Protein AF-A0A3C0G8A4-F1 (afdb_monomer_lite)

pLDDT: mean 88.43, std 13.78, range [42.91, 98.38]

Radius of gyration: 26.41 Å; chains: 1; bounding box: 57×39×78 Å

Secondary structure (DSSP, 8-state):
--TT---PPPTTS---HHHHHHHHHT-SEEEE--SS-SS-HHHHHHHHTT-EEEEESSGGGGGT-SGGGTEEEE-EEEEEPTTT--EEEEE-HHHHHHHHHHHHT--HHHHHHHHHHHHHHHHHHTSHHHHHHHHHHHHHHHHSPPP------SS----HHHH--S-GGGEEEEE--S-HHHHHHHHTTHHHHHHHSTT-EEEEE--GGGHHHHTT-TTEEEEE-

Structure (mmCIF, N/CA/C/O backbone):
data_AF-A0A3C0G8A4-F1
#
_entry.id   AF-A0A3C0G8A4-F1
#
loop_
_atom_site.group_PDB
_atom_site.id
_atom_site.type_symbol
_atom_site.label_atom_id
_atom_site.label_alt_id
_atom_site.label_comp_id
_atom_site.label_asym_id
_atom_site.label_entity_id
_atom_site.label_seq_id
_atom_site.pdbx_PDB_ins_code
_atom_site.Cartn_x
_atom_site.Cartn_y
_atom_si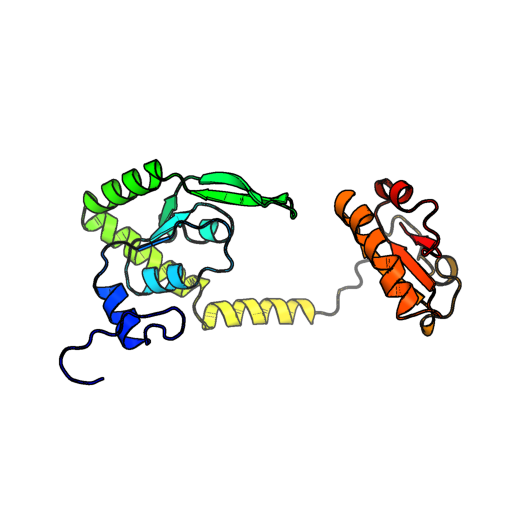te.Cartn_z
_atom_site.occupancy
_atom_site.B_iso_or_equiv
_atom_site.auth_seq_id
_atom_site.auth_comp_id
_atom_site.auth_asym_id
_atom_site.auth_atom_id
_atom_site.pdbx_PDB_model_num
ATOM 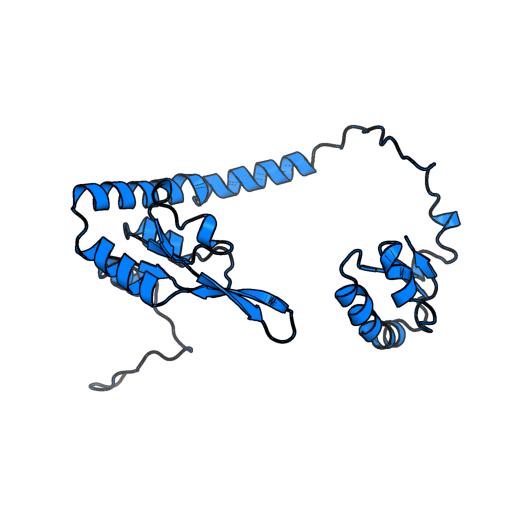1 N N . GLY A 1 1 ? -17.375 -19.932 -27.445 1.00 50.81 1 GLY A N 1
ATOM 2 C CA . GLY A 1 1 ? -17.927 -18.835 -28.270 1.00 50.81 1 GLY A CA 1
ATOM 3 C C . GLY A 1 1 ? -18.112 -19.355 -29.678 1.00 50.81 1 GLY A C 1
ATOM 4 O O . GLY A 1 1 ? -17.424 -20.308 -30.015 1.00 50.81 1 GLY A O 1
ATOM 5 N N . LYS A 1 2 ? -19.041 -18.797 -30.465 1.00 54.19 2 LYS A N 1
ATOM 6 C CA . LYS A 1 2 ? -19.160 -19.122 -31.900 1.00 54.19 2 LYS A CA 1
ATOM 7 C C . LYS A 1 2 ? -18.050 -18.415 -32.689 1.00 54.19 2 LYS A C 1
ATOM 9 O O . LYS A 1 2 ? -17.599 -17.347 -32.265 1.00 54.19 2 LYS A O 1
ATOM 14 N N . GLU A 1 3 ? -17.617 -19.018 -33.797 1.00 44.16 3 GLU A N 1
ATOM 15 C CA . GLU A 1 3 ? -16.578 -18.479 -34.684 1.00 44.16 3 GLU A CA 1
ATOM 16 C C . GLU A 1 3 ? -16.804 -16.996 -35.016 1.00 44.16 3 GLU A C 1
ATOM 18 O O . GLU A 1 3 ? -17.925 -16.572 -35.291 1.00 44.16 3 GLU A O 1
ATOM 23 N N . LYS A 1 4 ? -15.711 -16.222 -34.984 1.00 56.28 4 LYS A N 1
ATOM 24 C CA . LYS A 1 4 ? -15.648 -14.779 -35.293 1.00 56.28 4 LYS A CA 1
ATOM 25 C C . LYS A 1 4 ? -16.388 -13.842 -34.327 1.00 56.28 4 LYS A C 1
ATOM 27 O O . LYS A 1 4 ? -16.771 -12.743 -34.713 1.00 56.28 4 LYS A O 1
ATOM 32 N N . THR A 1 5 ? -16.533 -14.220 -33.055 1.00 60.34 5 THR A N 1
ATOM 33 C CA . THR A 1 5 ? -16.981 -13.293 -31.998 1.00 60.34 5 THR A CA 1
ATOM 34 C C . THR A 1 5 ? -15.881 -13.068 -30.960 1.00 60.34 5 THR A C 1
ATOM 36 O O . THR A 1 5 ? -15.392 -14.020 -30.353 1.00 60.34 5 THR A O 1
ATOM 39 N N . PHE A 1 6 ? -15.483 -11.809 -30.746 1.00 54.25 6 PHE A N 1
ATOM 40 C CA . PHE A 1 6 ? -14.557 -11.430 -29.676 1.00 54.25 6 PHE A CA 1
ATOM 41 C C . PHE A 1 6 ? -15.386 -11.033 -28.451 1.00 54.25 6 PHE A C 1
ATOM 43 O O . PHE A 1 6 ? -16.129 -10.055 -28.487 1.00 54.25 6 PHE A O 1
ATOM 50 N N . LYS A 1 7 ? -15.315 -11.813 -27.365 1.00 55.66 7 LYS A N 1
ATOM 51 C CA . LYS A 1 7 ? -15.853 -11.372 -26.072 1.00 55.66 7 LYS A CA 1
ATOM 52 C C . LYS A 1 7 ? -14.819 -10.451 -25.437 1.00 55.66 7 LYS A C 1
ATOM 54 O O . LYS A 1 7 ? -13.830 -10.935 -24.890 1.00 55.66 7 LYS A O 1
ATOM 59 N N . THR A 1 8 ? -15.051 -9.145 -25.497 1.00 53.34 8 THR A N 1
ATOM 60 C CA . THR A 1 8 ? -14.313 -8.173 -24.686 1.00 53.34 8 THR A CA 1
ATOM 61 C C . THR A 1 8 ? -14.476 -8.564 -23.218 1.00 53.34 8 THR A C 1
ATOM 63 O O . THR A 1 8 ? -15.598 -8.824 -22.771 1.00 53.34 8 THR A O 1
ATOM 66 N N . LYS A 1 9 ? -13.371 -8.680 -22.471 1.00 53.00 9 LYS A N 1
ATOM 67 C CA . LYS A 1 9 ? -13.451 -8.965 -21.036 1.00 53.00 9 LYS A CA 1
ATOM 68 C C . LYS A 1 9 ? -14.223 -7.831 -20.367 1.00 53.00 9 LYS A C 1
ATOM 70 O O . LYS A 1 9 ? -13.859 -6.670 -20.502 1.00 53.00 9 LYS A O 1
ATOM 75 N N . ASN A 1 10 ? -15.312 -8.175 -19.694 1.00 57.88 10 ASN A N 1
ATOM 76 C CA . ASN A 1 10 ? -16.017 -7.272 -18.799 1.00 57.88 10 ASN A CA 1
ATOM 77 C C . ASN A 1 10 ? -15.548 -7.540 -17.362 1.00 57.88 10 ASN A C 1
ATOM 79 O O . ASN A 1 10 ? -14.919 -8.563 -17.082 1.00 57.88 10 ASN A O 1
ATOM 83 N N . SER A 1 11 ? -15.900 -6.657 -16.433 1.00 61.47 11 SER A N 1
ATOM 84 C CA . SER A 1 11 ? -15.629 -6.813 -14.997 1.00 61.47 11 SER A CA 1
ATOM 85 C C . SER A 1 11 ? -16.210 -8.099 -14.380 1.00 61.47 11 SER A C 1
ATOM 87 O O . SER A 1 11 ? -15.873 -8.432 -13.250 1.00 61.47 11 SER A O 1
ATOM 89 N N . ALA A 1 12 ? -17.036 -8.859 -15.114 1.00 64.81 12 ALA A N 1
ATOM 90 C CA . ALA A 1 12 ? -17.609 -10.124 -14.661 1.00 64.81 12 ALA A CA 1
ATOM 91 C C . ALA A 1 12 ? -16.692 -11.347 -14.871 1.00 64.81 12 ALA A C 1
ATOM 93 O O . ALA A 1 12 ? -16.952 -12.395 -14.281 1.00 64.81 12 ALA A O 1
ATOM 94 N N . LYS A 1 13 ? -15.640 -11.267 -15.705 1.00 72.31 13 LYS A N 1
ATOM 95 C CA . LYS A 1 13 ? -14.695 -12.383 -15.888 1.00 72.31 13 LYS A CA 1
ATOM 96 C C . LYS A 1 13 ? -13.256 -11.897 -16.065 1.00 72.31 13 LYS A C 1
ATOM 98 O O . LYS A 1 13 ? -12.869 -11.444 -17.141 1.00 72.31 13 LYS A O 1
ATOM 103 N N . GLY A 1 14 ? -12.465 -12.061 -15.007 1.00 76.31 14 GLY A N 1
ATOM 104 C CA . GLY A 1 14 ? -11.041 -11.734 -14.982 1.00 76.31 14 GLY A CA 1
ATOM 105 C C . GLY A 1 14 ? -10.162 -12.600 -15.897 1.00 76.31 14 GLY A C 1
ATOM 106 O O . GLY A 1 14 ? -10.614 -13.416 -16.711 1.00 76.31 14 GLY A O 1
ATOM 107 N N . ILE A 1 15 ? -8.857 -12.381 -15.793 1.00 85.06 15 ILE A N 1
ATOM 108 C CA . ILE A 1 15 ? -7.804 -13.246 -16.342 1.00 85.06 15 ILE A CA 1
ATOM 109 C C . ILE A 1 15 ? -7.552 -14.416 -15.393 1.00 85.06 15 ILE A C 1
ATOM 111 O O . ILE A 1 15 ? -7.663 -14.268 -14.183 1.00 85.06 15 ILE A O 1
ATOM 115 N N . GLY A 1 16 ? -7.290 -15.594 -15.961 1.00 89.19 16 GLY A N 1
ATOM 116 C CA . GLY A 1 16 ? -6.777 -16.718 -15.179 1.00 89.19 16 GLY A CA 1
ATOM 117 C C . GLY A 1 16 ? -5.283 -16.543 -14.909 1.00 89.19 16 GLY A C 1
ATOM 118 O O . GLY A 1 16 ? -4.632 -15.752 -15.588 1.00 89.19 16 GLY A O 1
ATOM 119 N N . GLU A 1 17 ? -4.735 -17.325 -13.982 1.00 89.62 17 GLU A N 1
ATOM 120 C CA . GLU A 1 17 ? -3.322 -17.245 -13.578 1.00 89.62 17 GLU A CA 1
ATOM 121 C C . GLU A 1 17 ? -2.354 -17.403 -14.756 1.00 89.62 17 GLU A C 1
ATOM 123 O O . GLU A 1 17 ? -1.453 -16.591 -14.919 1.00 89.62 17 GLU A O 1
ATOM 128 N N . ASN A 1 18 ? -2.590 -18.369 -15.654 1.00 92.31 18 ASN A N 1
ATOM 129 C CA . ASN A 1 18 ? -1.744 -18.546 -16.842 1.00 92.31 18 ASN A CA 1
ATOM 130 C C . ASN A 1 18 ? -1.730 -17.300 -17.743 1.00 92.31 18 ASN A C 1
ATOM 132 O O . ASN A 1 18 ? -0.681 -16.908 -18.236 1.00 92.31 18 ASN A O 1
ATOM 136 N N . GLN A 1 19 ? -2.882 -16.644 -17.914 1.00 91.00 19 GLN A N 1
ATOM 137 C CA . GLN A 1 19 ? -2.982 -15.426 -18.727 1.00 91.00 19 GLN A CA 1
ATOM 138 C C . GLN A 1 19 ? -2.342 -14.220 -18.030 1.00 91.00 19 GLN A C 1
ATOM 140 O O . GLN A 1 19 ? -1.795 -13.346 -18.691 1.00 91.00 19 GLN A O 1
ATOM 145 N N . LEU A 1 20 ? -2.424 -14.155 -16.698 1.00 90.50 20 LEU A N 1
ATOM 146 C CA . LEU A 1 20 ? -1.743 -13.132 -15.906 1.00 90.50 20 LEU A CA 1
ATOM 147 C C . LEU A 1 20 ? -0.220 -13.312 -15.969 1.00 90.50 20 LEU A C 1
ATOM 149 O O . LEU A 1 20 ? 0.500 -12.338 -16.154 1.00 90.50 20 LEU A O 1
ATOM 153 N N . ASN A 1 21 ? 0.268 -14.551 -15.916 1.00 92.06 21 ASN A N 1
ATOM 154 C CA . ASN A 1 21 ? 1.685 -14.850 -16.108 1.00 92.06 21 ASN A CA 1
ATOM 155 C C . ASN A 1 21 ? 2.167 -14.436 -17.505 1.00 92.06 21 ASN A C 1
ATOM 157 O O . ASN A 1 21 ? 3.240 -13.853 -17.630 1.00 92.06 21 ASN A O 1
ATOM 161 N N . GLU A 1 22 ? 1.385 -14.692 -18.557 1.00 93.00 22 GLU A N 1
ATOM 162 C CA . GLU A 1 22 ? 1.696 -14.207 -19.911 1.00 93.00 22 GLU A CA 1
ATOM 163 C C . GLU A 1 22 ? 1.762 -12.675 -19.966 1.00 93.00 22 GLU A C 1
ATOM 165 O O . GLU A 1 22 ? 2.675 -12.125 -20.577 1.00 93.00 22 GLU A O 1
ATOM 170 N N . LEU A 1 23 ? 0.837 -11.991 -19.286 1.00 92.38 23 LEU A N 1
ATOM 171 C CA . LEU A 1 23 ? 0.806 -10.532 -19.219 1.00 92.38 23 LEU A CA 1
ATOM 172 C C . LEU A 1 23 ? 2.049 -9.959 -18.525 1.00 92.38 23 LEU A C 1
ATOM 174 O O . LEU A 1 23 ? 2.625 -8.994 -19.014 1.00 92.38 23 LEU A O 1
ATOM 178 N N . TYR A 1 24 ? 2.495 -10.545 -17.414 1.00 95.06 24 TYR A N 1
ATOM 179 C CA . TYR A 1 24 ? 3.724 -10.092 -16.761 1.00 95.06 24 TYR A CA 1
ATOM 180 C C . TYR A 1 24 ? 4.965 -10.328 -17.630 1.00 95.06 24 TYR A C 1
ATOM 182 O O . TYR A 1 24 ? 5.829 -9.462 -17.698 1.00 95.06 24 TYR A O 1
ATOM 190 N N . ASN A 1 25 ? 5.030 -11.452 -18.350 1.00 92.31 25 ASN A N 1
ATOM 191 C CA . ASN A 1 25 ? 6.157 -11.768 -19.234 1.00 92.31 25 ASN A CA 1
ATOM 192 C C . ASN A 1 25 ? 6.218 -10.906 -20.508 1.00 92.31 25 ASN A C 1
ATOM 194 O O . ASN A 1 25 ? 7.217 -10.961 -21.219 1.00 92.31 25 ASN A O 1
ATOM 198 N N . CYS A 1 26 ? 5.172 -10.135 -20.827 1.00 93.81 26 CYS A N 1
ATOM 199 C CA . CYS A 1 26 ? 5.179 -9.226 -21.975 1.00 93.81 26 CYS A CA 1
ATOM 200 C C . CYS A 1 26 ? 5.536 -7.776 -21.612 1.00 93.81 26 CYS A C 1
ATOM 202 O O . CYS A 1 26 ? 5.488 -6.908 -22.483 1.00 93.81 26 CYS A O 1
ATOM 204 N N . MET A 1 27 ? 5.815 -7.492 -20.339 1.00 94.56 27 MET A N 1
ATOM 205 C CA . MET A 1 27 ? 6.134 -6.154 -19.846 1.00 94.56 27 MET A CA 1
ATOM 206 C C . MET A 1 27 ? 7.631 -6.017 -19.580 1.00 94.56 27 MET A C 1
ATOM 208 O O . MET A 1 27 ? 8.261 -6.946 -19.093 1.00 94.56 27 MET A O 1
ATOM 212 N N . ASP A 1 28 ? 8.169 -4.818 -19.800 1.00 90.00 28 ASP A N 1
ATOM 213 C CA . ASP A 1 28 ? 9.503 -4.426 -19.317 1.00 90.00 28 ASP A CA 1
ATOM 214 C C . ASP A 1 28 ? 9.424 -3.628 -18.001 1.00 90.00 28 ASP A C 1
ATOM 216 O O . ASP A 1 28 ? 10.376 -3.543 -17.225 1.00 90.00 28 ASP A O 1
ATOM 220 N N . VAL A 1 29 ? 8.266 -3.014 -17.744 1.00 96.00 29 VAL A N 1
ATOM 221 C CA . VAL A 1 29 ? 8.018 -2.126 -16.606 1.00 96.00 29 VAL A CA 1
ATOM 222 C C . VAL A 1 29 ? 6.575 -2.266 -16.134 1.00 96.00 29 VAL A C 1
ATOM 224 O O . VAL A 1 29 ? 5.646 -2.317 -16.941 1.00 96.00 29 VAL A O 1
ATOM 227 N N . TYR A 1 30 ? 6.376 -2.285 -14.817 1.00 97.62 30 TYR A N 1
ATOM 228 C CA . TYR A 1 30 ? 5.053 -2.270 -14.198 1.00 97.62 30 TYR A CA 1
ATOM 229 C C . TYR A 1 30 ? 4.825 -0.936 -13.486 1.00 97.62 30 TYR A C 1
ATOM 231 O O . TYR A 1 30 ? 5.463 -0.636 -12.477 1.00 97.62 30 TYR A O 1
ATOM 239 N N . CYS A 1 31 ? 3.921 -0.114 -14.016 1.00 97.25 31 CYS A N 1
ATOM 240 C CA . CYS A 1 31 ? 3.591 1.190 -13.448 1.00 97.25 31 CYS A CA 1
ATOM 241 C C . CYS A 1 31 ? 2.277 1.113 -12.667 1.00 97.25 31 CYS A C 1
ATOM 243 O O . CYS A 1 31 ? 1.237 0.771 -13.225 1.00 97.25 31 CYS A O 1
ATOM 245 N N . HIS A 1 32 ? 2.323 1.468 -11.387 1.00 97.12 32 HIS A N 1
ATOM 246 C CA . HIS A 1 32 ? 1.215 1.364 -10.447 1.00 97.12 32 HIS A CA 1
ATOM 247 C C . HIS A 1 32 ? 0.942 2.721 -9.776 1.00 97.12 32 HIS A C 1
ATOM 249 O O . HIS A 1 32 ? 1.333 2.933 -8.627 1.00 97.12 32 HIS A O 1
ATOM 255 N N . PRO A 1 33 ? 0.320 3.676 -10.492 1.00 96.19 33 PRO A N 1
ATOM 256 C CA . PRO A 1 33 ? -0.175 4.903 -9.892 1.00 96.19 33 PRO A CA 1
ATOM 257 C C . PRO A 1 33 ? -1.483 4.616 -9.145 1.00 96.19 33 PRO A C 1
ATOM 259 O O . PRO A 1 33 ? -2.436 4.100 -9.728 1.00 96.19 33 PRO A O 1
ATOM 262 N N . PHE A 1 34 ? -1.552 4.965 -7.865 1.00 94.50 34 PHE A N 1
ATOM 263 C CA . PHE A 1 34 ? -2.739 4.741 -7.037 1.00 94.50 34 PHE A CA 1
ATOM 264 C C . PHE A 1 34 ? -2.973 5.906 -6.073 1.00 94.50 34 PHE A C 1
ATOM 266 O O . PHE A 1 34 ? -2.098 6.749 -5.868 1.00 94.50 34 PHE A O 1
ATOM 273 N N . THR A 1 35 ? -4.182 5.975 -5.509 1.00 93.19 35 THR A N 1
ATOM 274 C CA . THR A 1 35 ? -4.584 7.063 -4.603 1.00 93.19 35 THR A CA 1
ATOM 275 C C . THR A 1 35 ? -4.509 6.686 -3.131 1.00 93.19 35 THR A C 1
ATOM 277 O O . THR A 1 35 ? -4.181 7.500 -2.276 1.00 93.19 35 THR A O 1
ATOM 280 N N . SER A 1 36 ? -4.802 5.436 -2.817 1.00 89.00 36 SER A N 1
ATOM 281 C CA . SER A 1 36 ? -4.606 4.812 -1.513 1.00 89.00 36 SER A CA 1
ATOM 282 C C . SER A 1 36 ? -4.692 3.314 -1.721 1.00 89.00 36 SER A C 1
ATOM 284 O O . SER A 1 36 ? -5.498 2.880 -2.544 1.00 89.00 36 SER A O 1
ATOM 286 N N . GLY A 1 37 ? -3.891 2.550 -0.995 1.00 86.12 37 GLY A N 1
ATOM 287 C CA . GLY A 1 37 ? -3.781 1.117 -1.205 1.00 86.12 37 GLY A CA 1
ATOM 288 C C . GLY A 1 37 ? -3.643 0.357 0.101 1.00 86.12 37 GLY A C 1
ATOM 289 O O . GLY A 1 37 ? -3.321 0.928 1.145 1.00 86.12 37 GLY A O 1
ATOM 290 N N . GLY A 1 38 ? -3.940 -0.936 0.019 1.00 86.94 38 GLY A N 1
ATOM 291 C CA . GLY A 1 38 ? -3.590 -1.914 1.046 1.00 86.94 38 GLY A CA 1
ATOM 292 C C . GLY A 1 38 ? -2.162 -2.386 0.813 1.00 86.94 38 GLY A C 1
ATOM 293 O O . GLY A 1 38 ? -1.297 -1.594 0.529 1.00 86.94 38 GLY A O 1
ATOM 294 N N . GLN A 1 39 ? -1.870 -3.680 0.866 1.00 88.06 39 GLN A N 1
ATOM 295 C CA . GLN A 1 39 ? -0.513 -4.159 0.553 1.00 88.06 39 GLN A CA 1
ATOM 296 C C . GLN A 1 39 ? -0.135 -4.047 -0.944 1.00 88.06 39 GLN A C 1
ATOM 298 O O . GLN A 1 39 ? 1.048 -4.094 -1.270 1.00 88.06 39 GLN A O 1
ATOM 303 N N . GLU A 1 40 ? -1.124 -3.944 -1.841 1.00 91.69 40 GLU A N 1
ATOM 304 C CA . GLU A 1 40 ? -0.952 -3.934 -3.304 1.00 91.69 40 GLU A CA 1
ATOM 305 C C . GLU A 1 40 ? -0.111 -5.111 -3.836 1.00 91.69 40 GLU A C 1
ATOM 307 O O . GLU A 1 40 ? 0.996 -4.959 -4.357 1.00 91.69 40 GLU A O 1
ATOM 312 N N . LEU A 1 41 ? -0.673 -6.324 -3.732 1.00 92.69 41 LEU A N 1
ATOM 313 C CA . LEU A 1 41 ? -0.058 -7.572 -4.212 1.00 92.69 41 LEU A CA 1
ATOM 314 C C . LEU A 1 41 ? 0.506 -7.510 -5.645 1.00 92.69 41 LEU A C 1
ATOM 316 O O . LEU A 1 41 ? 1.614 -8.021 -5.834 1.00 92.69 41 LEU A O 1
ATOM 320 N N . PRO A 1 42 ? -0.141 -6.837 -6.622 1.00 94.62 42 PRO A N 1
ATOM 321 C CA . PRO A 1 42 ? 0.385 -6.760 -7.984 1.00 94.62 42 PRO A CA 1
ATOM 322 C C . PRO A 1 42 ? 1.794 -6.159 -8.095 1.00 94.62 42 PRO A C 1
ATOM 324 O O . PRO A 1 42 ? 2.522 -6.480 -9.032 1.00 94.62 42 PRO A O 1
ATOM 327 N N . ILE A 1 43 ? 2.210 -5.309 -7.145 1.00 95.94 43 ILE A N 1
ATOM 328 C CA . ILE A 1 43 ? 3.578 -4.767 -7.091 1.00 95.94 43 ILE A CA 1
ATOM 329 C C . ILE A 1 43 ? 4.580 -5.885 -6.779 1.00 95.94 43 ILE A C 1
ATOM 331 O O . ILE A 1 43 ? 5.649 -5.952 -7.386 1.00 95.94 43 ILE A O 1
ATOM 335 N N . GLN A 1 44 ? 4.238 -6.780 -5.851 1.00 95.38 44 GLN A N 1
ATOM 336 C CA . GLN A 1 44 ? 5.109 -7.896 -5.478 1.00 95.38 44 GLN A CA 1
ATOM 337 C C . GLN A 1 44 ? 5.119 -8.988 -6.544 1.00 95.38 44 GLN A C 1
ATOM 339 O O . GLN A 1 44 ? 6.169 -9.576 -6.793 1.00 95.38 44 GLN A O 1
ATOM 344 N N . GLU A 1 45 ? 3.984 -9.219 -7.203 1.00 95.25 45 GLU A N 1
ATOM 345 C CA . GLU A 1 45 ? 3.877 -10.111 -8.362 1.00 95.25 45 GLU A CA 1
ATOM 346 C C . GLU A 1 45 ? 4.770 -9.623 -9.509 1.00 95.25 45 GLU A C 1
ATOM 348 O O . GLU A 1 45 ? 5.594 -10.389 -10.007 1.00 95.25 45 GLU A O 1
ATOM 353 N N . ALA A 1 46 ? 4.705 -8.330 -9.848 1.00 96.62 46 ALA A N 1
ATOM 354 C CA . ALA A 1 46 ? 5.555 -7.726 -10.872 1.00 96.62 46 ALA A CA 1
ATOM 355 C C . ALA A 1 46 ? 7.052 -7.879 -10.553 1.00 96.62 46 ALA A C 1
ATOM 357 O O . ALA A 1 46 ? 7.834 -8.307 -11.401 1.00 96.62 46 ALA A O 1
ATOM 358 N N . LYS A 1 47 ? 7.461 -7.602 -9.309 1.00 96.19 47 LYS A N 1
ATOM 359 C CA . LYS A 1 47 ? 8.853 -7.799 -8.872 1.00 96.19 47 LYS A CA 1
ATOM 360 C C . LYS A 1 47 ? 9.278 -9.261 -8.915 1.00 96.19 47 LYS A C 1
ATOM 362 O O . LYS A 1 47 ? 10.410 -9.553 -9.286 1.00 96.19 47 LYS A O 1
ATOM 367 N N . ALA A 1 48 ? 8.396 -10.183 -8.531 1.00 95.06 48 ALA A N 1
ATOM 368 C CA . ALA A 1 48 ? 8.670 -11.615 -8.594 1.00 95.06 48 ALA A CA 1
ATOM 369 C C . ALA A 1 48 ? 8.817 -12.110 -10.042 1.00 95.06 48 ALA A C 1
ATOM 371 O O . ALA A 1 48 ? 9.632 -12.998 -10.290 1.00 95.06 48 ALA A O 1
ATOM 372 N N . ALA A 1 49 ? 8.090 -11.499 -10.981 1.00 95.50 49 ALA A N 1
ATOM 373 C CA . ALA A 1 49 ? 8.229 -11.713 -12.420 1.00 95.50 49 ALA A CA 1
ATOM 374 C C . ALA A 1 49 ? 9.471 -11.031 -13.031 1.00 95.50 49 ALA A C 1
ATOM 376 O O . ALA A 1 49 ? 9.730 -11.190 -14.218 1.00 95.50 49 ALA A O 1
ATOM 377 N N . GLY A 1 50 ? 10.259 -10.306 -12.230 1.00 95.56 50 GLY A N 1
ATOM 378 C CA . GLY A 1 50 ? 11.490 -9.658 -12.676 1.00 95.56 50 GLY A CA 1
ATOM 379 C C . GLY A 1 50 ? 11.281 -8.302 -13.349 1.00 95.56 50 GLY A C 1
ATOM 380 O O . GLY A 1 50 ? 12.128 -7.883 -14.129 1.00 95.56 50 GLY A O 1
ATOM 381 N N . LEU A 1 51 ? 10.179 -7.611 -13.052 1.00 97.06 51 LEU A N 1
ATOM 382 C CA . LEU A 1 51 ? 9.885 -6.287 -13.600 1.00 97.06 51 LEU A CA 1
ATOM 383 C C . LEU A 1 51 ? 10.380 -5.166 -12.686 1.00 97.06 51 LEU A C 1
ATOM 385 O O . LEU A 1 51 ? 10.289 -5.252 -11.458 1.00 97.06 51 LEU A O 1
ATOM 389 N N . ILE A 1 52 ? 10.816 -4.061 -13.296 1.00 96.88 52 ILE A N 1
ATOM 390 C CA . ILE A 1 52 ? 11.023 -2.793 -12.588 1.00 96.88 52 ILE A CA 1
ATOM 391 C C . ILE A 1 52 ? 9.653 -2.183 -12.292 1.00 96.88 52 ILE A C 1
ATOM 393 O O . ILE A 1 52 ? 8.815 -2.048 -13.188 1.00 96.88 52 ILE A O 1
ATOM 397 N N . THR A 1 53 ? 9.419 -1.789 -11.040 1.00 97.75 53 THR A N 1
ATOM 398 C CA . THR A 1 53 ? 8.130 -1.218 -10.627 1.00 97.75 53 THR A CA 1
ATOM 399 C C . THR A 1 53 ? 8.201 0.293 -10.437 1.00 97.75 53 THR A C 1
ATOM 401 O O . THR A 1 53 ? 9.031 0.776 -9.670 1.00 97.75 53 THR A O 1
ATOM 404 N N . LEU A 1 54 ? 7.291 1.039 -11.061 1.00 98.19 54 LEU A N 1
ATOM 405 C CA . LEU A 1 54 ? 7.062 2.459 -10.781 1.00 98.19 54 LEU A CA 1
ATOM 406 C C . LEU A 1 54 ? 5.841 2.579 -9.872 1.00 98.19 54 LEU A C 1
ATOM 408 O O . LEU A 1 54 ? 4.760 2.141 -10.258 1.00 98.19 54 LEU A O 1
ATOM 412 N N . VAL A 1 55 ? 5.992 3.127 -8.671 1.00 97.69 55 VAL A N 1
ATOM 413 C CA . VAL A 1 55 ? 4.943 3.070 -7.637 1.00 97.69 55 VAL A CA 1
ATOM 414 C C . VAL A 1 55 ? 4.803 4.428 -6.965 1.00 97.69 55 VAL A C 1
ATOM 416 O O . VAL A 1 55 ? 5.811 5.046 -6.627 1.00 97.69 55 VAL A O 1
ATOM 419 N N . THR A 1 56 ? 3.568 4.887 -6.751 1.00 97.44 56 THR A N 1
ATOM 420 C CA . THR A 1 56 ? 3.282 6.104 -5.972 1.00 97.44 56 THR A CA 1
ATOM 421 C C . THR A 1 56 ? 3.941 6.033 -4.600 1.00 97.44 56 THR A C 1
ATOM 423 O O . THR A 1 56 ? 3.725 5.074 -3.863 1.00 97.44 56 THR A O 1
ATOM 426 N N . GLU A 1 57 ? 4.730 7.046 -4.242 1.00 96.94 57 GLU A N 1
ATOM 427 C CA . GLU A 1 57 ? 5.446 7.124 -2.960 1.00 96.94 57 GLU A CA 1
ATOM 428 C C . GLU A 1 57 ? 4.505 7.505 -1.802 1.00 96.94 57 GLU A C 1
ATOM 430 O O . GLU A 1 57 ? 4.700 8.491 -1.094 1.00 96.94 57 GLU A O 1
ATOM 435 N N . TYR A 1 58 ? 3.425 6.748 -1.633 1.00 95.50 58 TYR A N 1
ATOM 436 C CA . TYR A 1 58 ? 2.379 7.014 -0.656 1.00 95.50 58 TYR A CA 1
ATOM 437 C C . TYR A 1 58 ? 1.891 5.723 -0.008 1.00 95.50 58 TYR A C 1
ATOM 439 O O . TYR A 1 58 ? 1.725 4.713 -0.689 1.00 95.50 58 TYR A O 1
ATOM 447 N N . SER A 1 59 ? 1.582 5.773 1.293 1.00 92.62 59 SER A N 1
ATOM 448 C CA . SER A 1 59 ? 1.025 4.638 2.038 1.00 92.62 59 SER A CA 1
ATOM 449 C C . SER A 1 59 ? 1.881 3.375 1.833 1.00 92.62 59 SER A C 1
ATOM 451 O O . SER A 1 59 ? 3.102 3.446 1.894 1.00 92.62 59 SER A O 1
ATOM 453 N N . CYS A 1 60 ? 1.275 2.232 1.530 1.00 90.31 60 CYS A N 1
ATOM 454 C CA . CYS A 1 60 ? 1.955 0.980 1.203 1.00 90.31 60 CYS A CA 1
ATOM 455 C C . CYS A 1 60 ? 3.011 1.063 0.094 1.00 90.31 60 CYS A C 1
ATOM 457 O O . CYS A 1 60 ? 3.893 0.209 0.014 1.00 90.31 60 CYS A O 1
ATOM 459 N N . GLY A 1 61 ? 2.939 2.078 -0.769 1.00 92.06 61 GLY A N 1
ATOM 460 C CA . GLY A 1 61 ? 3.925 2.305 -1.811 1.00 92.06 61 GLY A CA 1
ATOM 461 C C . GLY A 1 61 ? 5.315 2.539 -1.231 1.00 92.06 61 GLY A C 1
ATOM 462 O O . GLY A 1 61 ? 6.281 2.018 -1.783 1.00 92.06 61 GLY A O 1
ATOM 463 N N . THR A 1 62 ? 5.432 3.199 -0.071 1.00 93.06 62 THR A N 1
ATOM 464 C CA . THR A 1 62 ? 6.730 3.464 0.581 1.00 93.06 62 THR A CA 1
ATOM 465 C C . THR A 1 62 ? 7.445 2.185 1.022 1.00 93.06 62 THR A C 1
ATOM 467 O O . THR A 1 62 ? 8.666 2.164 1.168 1.00 93.06 62 THR A O 1
ATOM 470 N N . ASP A 1 63 ? 6.715 1.083 1.187 1.00 90.44 63 ASP A N 1
ATOM 471 C CA . ASP A 1 63 ? 7.306 -0.214 1.520 1.00 90.44 63 ASP A CA 1
ATOM 472 C C . ASP A 1 63 ? 7.913 -0.914 0.297 1.00 90.44 63 ASP A C 1
ATOM 474 O O . ASP A 1 63 ? 8.519 -1.980 0.430 1.00 90.44 63 ASP A O 1
ATOM 478 N N . SER A 1 64 ? 7.713 -0.384 -0.914 1.00 91.50 64 SER A N 1
ATOM 479 C CA . SER A 1 64 ? 8.083 -1.074 -2.152 1.00 91.50 64 SER A CA 1
ATOM 480 C C . SER A 1 64 ? 8.504 -0.189 -3.327 1.00 91.50 64 SER A C 1
ATOM 482 O O . SER A 1 64 ? 8.842 -0.733 -4.378 1.00 91.50 64 SER A O 1
ATOM 484 N N . CYS A 1 65 ? 8.531 1.133 -3.209 1.00 94.44 65 CYS A N 1
ATOM 485 C CA . CYS A 1 65 ? 8.803 2.013 -4.342 1.00 94.44 65 CYS A CA 1
ATOM 486 C C . CYS A 1 65 ? 10.279 2.394 -4.517 1.00 94.44 65 CYS A C 1
ATOM 488 O O . CYS A 1 65 ? 10.605 3.009 -5.523 1.00 94.44 65 CYS A O 1
ATOM 490 N N . TYR A 1 66 ? 11.180 2.060 -3.588 1.00 97.06 66 TYR A N 1
ATOM 491 C CA . TYR A 1 66 ? 12.569 2.538 -3.633 1.00 97.06 66 TYR A CA 1
ATOM 492 C C . TYR A 1 66 ? 13.527 1.606 -4.391 1.00 97.06 66 TYR A C 1
ATOM 494 O O . TYR A 1 66 ? 13.308 0.398 -4.479 1.00 97.06 66 TYR A O 1
ATOM 502 N N . GLU A 1 67 ? 14.657 2.145 -4.864 1.00 96.44 67 GLU A N 1
ATOM 503 C CA . GLU A 1 67 ? 15.621 1.414 -5.712 1.00 96.44 67 GLU A CA 1
ATOM 504 C C . GLU A 1 67 ? 16.231 0.184 -5.012 1.00 96.44 67 GLU A C 1
ATOM 506 O O . GLU A 1 67 ? 16.356 -0.892 -5.600 1.00 96.44 67 GLU A O 1
ATOM 511 N N . HIS A 1 68 ? 16.504 0.280 -3.706 1.00 95.50 68 HIS A N 1
ATOM 512 C CA . HIS A 1 68 ? 16.959 -0.856 -2.888 1.00 95.50 68 HIS A CA 1
ATOM 513 C C . HIS A 1 68 ? 15.893 -1.961 -2.717 1.00 95.50 68 HIS A C 1
ATOM 515 O O . HIS A 1 68 ? 16.183 -3.042 -2.203 1.00 95.50 68 HIS A O 1
ATOM 521 N N . GLN A 1 69 ? 14.654 -1.691 -3.130 1.00 95.50 69 GLN A N 1
ATOM 522 C CA . GLN A 1 69 ? 13.507 -2.601 -3.126 1.00 95.50 69 GLN A CA 1
ATOM 523 C C . GLN A 1 69 ? 13.085 -2.984 -4.555 1.00 95.50 69 GLN A C 1
ATOM 525 O O . GLN A 1 69 ? 12.035 -3.609 -4.716 1.00 95.50 69 GLN A O 1
ATOM 530 N N . GLY A 1 70 ? 13.858 -2.588 -5.574 1.00 94.06 70 GLY A N 1
ATOM 531 C CA . GLY A 1 70 ? 13.574 -2.817 -6.993 1.00 94.06 70 GLY A CA 1
ATOM 532 C C . GLY A 1 70 ? 12.490 -1.924 -7.596 1.00 94.06 70 GLY A C 1
ATOM 533 O O . GLY A 1 70 ? 11.901 -2.288 -8.612 1.00 94.06 70 GLY A O 1
ATOM 534 N N . GLY A 1 71 ? 12.195 -0.785 -6.965 1.00 95.25 71 GLY A N 1
ATOM 535 C CA . GLY A 1 71 ? 11.230 0.191 -7.466 1.00 95.25 71 GLY A CA 1
ATOM 536 C C . GLY A 1 71 ? 11.846 1.548 -7.797 1.00 95.25 71 GLY A C 1
ATOM 537 O O . GLY A 1 71 ? 12.981 1.843 -7.428 1.00 95.25 71 GLY A O 1
ATOM 538 N N . ILE A 1 72 ? 11.071 2.389 -8.478 1.00 97.81 72 ILE A N 1
ATOM 539 C CA . ILE A 1 72 ? 11.349 3.818 -8.641 1.00 97.81 72 ILE A CA 1
ATOM 540 C C . ILE A 1 72 ? 10.111 4.588 -8.150 1.00 97.81 72 ILE A C 1
ATOM 542 O O . ILE A 1 72 ? 9.008 4.337 -8.651 1.00 97.81 72 ILE A O 1
ATOM 546 N N . PRO A 1 73 ? 10.262 5.515 -7.186 1.00 98.06 73 PRO A N 1
ATOM 547 C CA . PRO A 1 73 ? 9.128 6.216 -6.604 1.00 98.06 73 PRO A CA 1
ATOM 548 C C . PRO A 1 73 ? 8.525 7.209 -7.597 1.00 98.06 73 PRO A C 1
ATOM 550 O O . PRO A 1 73 ? 9.244 7.865 -8.361 1.00 98.06 73 PRO A O 1
ATOM 553 N N . LEU A 1 74 ? 7.198 7.309 -7.564 1.00 98.38 74 LEU A N 1
ATOM 554 C CA . LEU A 1 74 ? 6.409 8.296 -8.287 1.00 98.38 74 LEU A CA 1
ATOM 555 C C . LEU A 1 74 ? 5.916 9.369 -7.319 1.00 98.38 74 LEU A C 1
ATOM 557 O O . LEU A 1 74 ? 5.272 9.075 -6.306 1.00 98.38 74 LEU A O 1
ATOM 561 N N . SER A 1 75 ? 6.176 10.616 -7.685 1.00 97.75 75 SER A N 1
ATOM 562 C CA . SER A 1 75 ? 5.750 11.804 -6.955 1.00 97.75 75 SER A CA 1
ATOM 563 C C . SER A 1 75 ? 4.230 11.929 -6.968 1.00 97.75 75 SER A C 1
ATOM 565 O O . SER A 1 75 ? 3.563 11.551 -7.936 1.00 97.75 75 SER A O 1
ATOM 567 N N . TRP A 1 76 ? 3.669 12.518 -5.920 1.00 97.50 76 TRP A N 1
ATOM 568 C CA . TRP A 1 76 ? 2.230 12.702 -5.777 1.00 97.50 76 TRP A CA 1
ATOM 569 C C . TRP A 1 76 ? 1.905 13.992 -5.029 1.00 97.50 76 TRP A C 1
ATOM 571 O O . TRP A 1 76 ? 2.746 14.551 -4.331 1.00 97.50 76 TRP A O 1
ATOM 581 N N . ASN A 1 77 ? 0.667 14.451 -5.188 1.00 96.19 77 ASN A N 1
ATOM 582 C CA . ASN A 1 77 ? 0.100 15.575 -4.452 1.00 96.19 77 ASN A CA 1
ATOM 583 C C . ASN A 1 77 ? -1.027 15.088 -3.546 1.00 96.19 77 ASN A C 1
ATOM 585 O O . ASN A 1 77 ? -1.819 14.234 -3.949 1.00 96.19 77 ASN A O 1
ATOM 589 N N . GLU A 1 78 ? -1.126 15.649 -2.346 1.00 94.94 78 GLU A N 1
ATOM 590 C CA . GLU A 1 78 ? -2.227 15.355 -1.433 1.00 94.94 78 GLU A CA 1
ATOM 591 C C . GLU A 1 78 ? -3.565 15.850 -1.993 1.00 94.94 78 GLU A C 1
ATOM 593 O O . GLU A 1 78 ? -3.694 16.990 -2.437 1.00 94.94 78 GLU A O 1
ATOM 598 N N . TYR A 1 79 ? -4.581 14.991 -1.917 1.00 91.94 79 TYR A N 1
ATOM 599 C CA . TYR A 1 79 ? -5.979 15.391 -1.977 1.00 91.94 79 TYR A CA 1
ATOM 600 C C . TYR A 1 79 ? -6.738 14.810 -0.783 1.00 91.94 79 TYR A C 1
ATOM 602 O O . TYR A 1 79 ? -6.382 13.757 -0.251 1.00 91.94 79 TYR A O 1
ATOM 610 N N . ARG A 1 80 ? -7.795 15.501 -0.355 1.00 91.06 80 ARG A N 1
ATOM 611 C CA . ARG A 1 80 ? -8.695 15.023 0.698 1.00 91.06 80 ARG A CA 1
ATOM 612 C C . ARG A 1 80 ? -9.890 14.346 0.055 1.00 91.06 80 ARG A C 1
ATOM 614 O O . ARG A 1 80 ? -10.576 14.956 -0.767 1.00 91.06 80 ARG A O 1
ATOM 621 N N . GLU A 1 81 ? -10.123 13.087 0.403 1.00 87.88 81 GLU A N 1
ATOM 622 C CA . GLU A 1 81 ? -11.310 12.372 -0.055 1.00 87.88 81 GLU A CA 1
ATOM 623 C C . GLU A 1 81 ? -12.567 13.107 0.445 1.00 87.88 81 GLU A C 1
ATOM 625 O O . GLU A 1 81 ? -12.651 13.449 1.634 1.00 87.88 81 GLU A O 1
ATOM 630 N N . PRO A 1 82 ? -13.537 13.395 -0.444 1.00 86.75 82 PRO A N 1
ATOM 631 C CA . PRO A 1 82 ? -14.804 13.974 -0.029 1.00 86.75 82 PRO A CA 1
ATOM 632 C C . PRO A 1 82 ? -15.445 13.142 1.093 1.00 86.75 82 PRO A C 1
ATOM 634 O O . PRO A 1 82 ? -15.277 11.929 1.157 1.00 86.75 82 PRO A O 1
ATOM 637 N N . GLN A 1 83 ? -16.178 13.802 1.994 1.00 87.56 83 GLN A N 1
ATOM 638 C CA . GLN A 1 83 ? -16.805 13.217 3.192 1.00 87.56 83 GLN A CA 1
ATOM 639 C C . GLN A 1 83 ? -15.839 12.721 4.282 1.00 87.56 83 GLN A C 1
ATOM 641 O O . GLN A 1 83 ? -15.955 13.174 5.415 1.00 87.56 83 GLN A O 1
ATOM 646 N N . THR A 1 84 ? -14.896 11.833 3.975 1.00 87.25 84 THR A N 1
ATOM 647 C CA . THR A 1 84 ? -14.037 11.195 4.991 1.00 87.25 84 THR A CA 1
ATOM 648 C C . THR A 1 84 ? -12.851 12.058 5.418 1.00 87.25 84 THR A C 1
ATOM 650 O O . THR A 1 84 ? -12.285 11.829 6.481 1.00 87.25 84 THR A O 1
ATOM 653 N N . GLN A 1 85 ? -12.452 13.039 4.595 1.00 88.38 85 GLN A N 1
ATOM 654 C CA . GLN A 1 85 ? -11.246 13.859 4.793 1.00 88.38 85 GLN A CA 1
ATOM 655 C C . GLN A 1 85 ? -9.943 13.045 4.887 1.00 88.38 85 GLN A C 1
ATOM 657 O O . GLN A 1 85 ? -8.900 13.582 5.288 1.00 88.38 85 GLN A O 1
ATOM 662 N N . PHE A 1 86 ? -9.960 11.772 4.472 1.00 88.44 86 PHE A N 1
ATOM 663 C CA . PHE A 1 86 ? -8.743 10.978 4.391 1.00 88.44 86 PHE A CA 1
ATOM 664 C C . PHE A 1 86 ? -7.780 11.607 3.390 1.00 88.44 86 PHE A C 1
ATOM 666 O O . PHE A 1 86 ? -8.173 12.013 2.294 1.00 88.44 86 PHE A O 1
ATOM 673 N N . VAL A 1 87 ? -6.509 11.673 3.784 1.00 91.19 87 VAL A N 1
ATOM 674 C CA . VAL A 1 87 ? -5.412 11.965 2.861 1.00 91.19 87 VAL A CA 1
ATOM 675 C C . VAL A 1 87 ? -5.408 10.880 1.796 1.00 91.19 87 VAL A C 1
ATOM 677 O O . VAL A 1 87 ? -5.540 9.696 2.106 1.00 91.19 87 VAL A O 1
ATOM 680 N N . LYS A 1 88 ? -5.259 11.286 0.545 1.00 93.12 88 LYS A N 1
ATOM 681 C CA . LYS A 1 88 ? -5.093 10.409 -0.603 1.00 93.12 88 LYS A CA 1
ATOM 682 C C . LYS A 1 88 ? -4.049 11.009 -1.535 1.00 93.12 88 LYS A C 1
ATOM 684 O O . LYS A 1 88 ? -3.844 12.224 -1.565 1.00 93.12 88 LYS A O 1
ATOM 689 N N . ALA A 1 89 ? -3.416 10.156 -2.321 1.00 95.38 89 ALA A N 1
ATOM 690 C CA . ALA A 1 89 ? -2.419 10.553 -3.291 1.00 95.38 89 ALA A CA 1
ATOM 691 C C . ALA A 1 89 ? -3.010 10.826 -4.673 1.00 95.38 89 ALA A C 1
ATOM 693 O O . ALA A 1 89 ? -3.770 10.040 -5.222 1.00 95.38 89 ALA A O 1
ATOM 694 N N . SER A 1 90 ? -2.605 11.927 -5.289 1.00 96.06 90 SER A N 1
ATOM 695 C CA . SER A 1 90 ? -2.788 12.175 -6.715 1.00 96.06 90 SER A CA 1
ATOM 696 C C . SER A 1 90 ? -1.428 12.071 -7.392 1.00 96.06 90 SER A C 1
ATOM 698 O O . SER A 1 90 ? -0.595 12.968 -7.263 1.00 96.06 90 SER A O 1
ATOM 700 N N . THR A 1 91 ? -1.163 10.941 -8.051 1.00 97.19 91 THR A N 1
ATOM 701 C CA . THR A 1 91 ? 0.151 10.667 -8.659 1.00 97.19 91 THR A CA 1
ATOM 702 C C . THR A 1 91 ? 0.421 11.631 -9.815 1.00 97.19 91 THR A C 1
ATOM 704 O O . THR A 1 91 ? -0.443 11.845 -10.664 1.00 97.19 91 THR A O 1
ATOM 707 N N . CYS A 1 92 ? 1.622 12.207 -9.867 1.00 97.19 92 CYS A N 1
ATOM 708 C CA . CYS A 1 92 ? 1.998 13.202 -10.863 1.00 97.19 92 CYS A CA 1
ATOM 709 C C . CYS A 1 92 ? 2.184 12.556 -12.252 1.00 97.19 92 CYS A C 1
ATOM 711 O O . CYS A 1 92 ? 3.125 11.778 -12.438 1.00 97.19 92 CYS A O 1
ATOM 713 N N . PRO A 1 93 ? 1.361 12.897 -13.265 1.00 97.38 93 PRO A N 1
ATOM 714 C CA . PRO A 1 93 ? 1.461 12.288 -14.594 1.00 97.38 93 PRO A CA 1
ATOM 715 C C . PRO A 1 93 ? 2.774 12.632 -15.311 1.00 97.38 93 PRO A C 1
ATOM 717 O O . PRO A 1 93 ? 3.311 11.804 -16.045 1.00 97.38 93 PRO A O 1
ATOM 720 N N . TYR A 1 94 ? 3.325 13.825 -15.068 1.00 98.00 94 TYR A N 1
ATOM 721 C CA . TYR A 1 94 ? 4.621 14.225 -15.622 1.00 98.00 94 TYR A CA 1
ATOM 722 C C . TYR A 1 94 ? 5.769 13.391 -15.050 1.00 98.00 94 TYR A C 1
ATOM 724 O O . TYR A 1 94 ? 6.696 13.040 -15.779 1.00 98.00 94 TYR A O 1
ATOM 732 N N . ASP A 1 95 ? 5.692 13.028 -13.768 1.00 98.12 95 ASP A N 1
ATOM 733 C CA . ASP A 1 95 ? 6.707 12.179 -13.149 1.00 98.12 95 ASP A CA 1
ATOM 734 C C . ASP A 1 95 ? 6.586 10.730 -13.638 1.00 98.12 95 ASP A C 1
ATOM 736 O O . ASP A 1 95 ? 7.602 10.121 -13.954 1.00 98.12 95 ASP A O 1
ATOM 740 N N . ILE A 1 96 ? 5.365 10.212 -13.844 1.00 98.31 96 ILE A N 1
ATOM 741 C CA . ILE A 1 96 ? 5.150 8.911 -14.509 1.00 98.31 96 ILE A CA 1
ATOM 742 C C . ILE A 1 96 ? 5.859 8.875 -15.867 1.00 98.31 96 ILE A C 1
ATOM 744 O O . ILE A 1 96 ? 6.649 7.967 -16.125 1.00 98.31 96 ILE A O 1
ATOM 748 N N . ALA A 1 97 ? 5.617 9.874 -16.721 1.00 98.25 97 ALA A N 1
ATOM 749 C CA . ALA A 1 97 ? 6.247 9.953 -18.037 1.00 98.25 97 ALA A CA 1
ATOM 750 C C . ALA A 1 97 ? 7.782 10.015 -17.937 1.00 98.25 97 ALA A C 1
ATOM 752 O O . ALA A 1 97 ? 8.479 9.273 -18.629 1.00 98.25 97 ALA A O 1
ATOM 753 N N . SER A 1 98 ? 8.304 10.841 -17.026 1.00 98.38 98 SER A N 1
ATOM 754 C CA . SER A 1 98 ? 9.741 10.973 -16.767 1.00 98.38 98 SER A CA 1
ATOM 755 C C . SER A 1 98 ? 10.377 9.657 -16.298 1.00 98.38 98 SER A C 1
ATOM 757 O O . SER A 1 98 ? 11.420 9.250 -16.812 1.00 98.38 98 SER A O 1
ATOM 759 N N . LYS A 1 99 ? 9.742 8.929 -15.368 1.00 97.88 99 LYS A N 1
ATOM 760 C CA . LYS A 1 99 ? 10.260 7.643 -14.874 1.00 97.88 99 LYS A CA 1
ATOM 761 C C . LYS A 1 99 ? 10.171 6.534 -15.918 1.00 97.88 99 LYS A C 1
ATOM 763 O O . LYS A 1 99 ? 11.101 5.738 -16.015 1.00 97.88 99 LYS A O 1
ATOM 768 N N . LEU A 1 100 ? 9.112 6.494 -16.727 1.00 98.06 100 LEU A N 1
ATOM 769 C CA . LEU A 1 100 ? 9.031 5.574 -17.867 1.00 98.06 100 LEU A CA 1
ATOM 770 C C . LEU A 1 100 ? 10.166 5.841 -18.862 1.00 98.06 100 LEU A C 1
ATOM 772 O O . LEU A 1 100 ? 10.837 4.906 -19.293 1.00 98.06 100 LEU A O 1
ATOM 776 N N . GLN A 1 101 ? 10.445 7.113 -19.162 1.00 98.00 101 GLN A N 1
ATOM 777 C CA . GLN A 1 101 ? 11.572 7.492 -20.011 1.00 98.00 101 GLN A CA 1
ATOM 778 C C . GLN A 1 101 ? 12.921 7.106 -19.382 1.00 98.00 101 GLN A C 1
ATOM 780 O O . GLN A 1 101 ? 13.795 6.625 -20.104 1.00 98.00 101 GLN A O 1
ATOM 785 N N . LYS A 1 102 ? 13.086 7.262 -18.059 1.00 96.75 102 LYS A N 1
ATOM 786 C CA . LYS A 1 102 ? 14.275 6.796 -17.319 1.00 96.75 102 LYS A CA 1
ATOM 787 C C . LYS A 1 102 ? 14.481 5.293 -17.511 1.00 96.75 102 LYS A C 1
ATOM 789 O O . LYS A 1 102 ? 15.586 4.892 -17.843 1.00 96.75 102 LYS A O 1
ATOM 794 N N . VAL A 1 103 ? 13.438 4.477 -17.333 1.00 96.69 103 VAL A N 1
ATOM 795 C CA . VAL A 1 103 ? 13.530 3.013 -17.498 1.00 96.69 103 VAL A CA 1
ATOM 796 C C . VAL A 1 103 ? 13.832 2.629 -18.947 1.00 96.69 103 VAL A C 1
ATOM 798 O O . VAL A 1 103 ? 14.669 1.763 -19.184 1.00 96.69 103 VAL A O 1
ATOM 801 N N . TYR A 1 104 ? 13.212 3.304 -19.918 1.00 97.00 104 TYR A N 1
ATOM 802 C CA . TYR A 1 104 ? 13.447 3.046 -21.341 1.00 97.00 104 TYR A CA 1
ATOM 803 C C . TYR A 1 104 ? 14.911 3.272 -21.756 1.00 97.00 104 TYR A C 1
ATOM 805 O O . TYR A 1 104 ? 15.453 2.495 -22.535 1.00 97.00 104 TYR A O 1
ATOM 813 N N . HIS A 1 105 ? 15.563 4.306 -21.213 1.00 97.31 105 HIS A N 1
ATOM 814 C CA . HIS A 1 105 ? 16.970 4.626 -21.496 1.00 97.31 105 HIS A CA 1
ATOM 815 C C . HIS A 1 105 ? 17.960 4.003 -20.499 1.00 97.31 105 HIS A C 1
ATOM 817 O O . HIS A 1 105 ? 19.154 4.290 -20.575 1.00 97.31 105 HIS A O 1
ATOM 823 N N . MET A 1 106 ? 17.484 3.200 -19.545 1.00 96.00 106 MET A N 1
ATOM 824 C CA . MET A 1 106 ? 18.332 2.573 -18.535 1.00 96.00 106 MET A CA 1
ATOM 825 C C . MET A 1 106 ? 19.225 1.515 -19.181 1.00 96.00 106 MET A C 1
ATOM 827 O O . MET A 1 106 ? 18.771 0.764 -20.048 1.00 96.00 106 MET A O 1
ATOM 831 N N . ASP A 1 107 ? 20.481 1.439 -18.749 1.00 96.88 107 ASP A N 1
ATOM 832 C CA . ASP A 1 107 ? 21.369 0.379 -19.203 1.00 96.88 107 ASP A CA 1
ATOM 833 C C . ASP A 1 107 ? 20.991 -0.982 -18.593 1.00 96.88 107 ASP A C 1
ATOM 835 O O . ASP A 1 107 ? 20.292 -1.085 -17.582 1.00 96.88 107 ASP A O 1
ATOM 839 N N . GLU A 1 108 ? 21.448 -2.056 -19.230 1.00 96.00 108 GLU A N 1
ATOM 840 C CA . GLU A 1 108 ? 21.111 -3.418 -18.808 1.00 96.00 108 GLU A CA 1
ATOM 841 C C . GLU A 1 108 ? 21.699 -3.794 -17.437 1.00 96.00 108 GLU A C 1
ATOM 843 O O . GLU A 1 108 ? 21.153 -4.656 -16.748 1.00 96.00 108 GLU A O 1
ATOM 848 N N . THR A 1 109 ? 22.781 -3.140 -17.004 1.00 97.25 109 THR A N 1
ATOM 849 C CA . THR A 1 109 ? 23.415 -3.418 -15.706 1.00 97.25 109 THR A CA 1
ATOM 850 C C . THR A 1 109 ? 22.571 -2.849 -14.572 1.00 97.25 109 THR A C 1
ATOM 852 O O . THR A 1 109 ? 22.240 -3.564 -13.625 1.00 97.25 109 THR A O 1
ATOM 855 N N . ASP A 1 110 ? 22.158 -1.593 -14.694 1.00 95.75 110 ASP A N 1
ATOM 856 C CA . ASP A 1 110 ? 21.292 -0.903 -13.747 1.00 95.75 110 ASP A CA 1
ATOM 857 C C . ASP A 1 110 ? 19.918 -1.573 -13.668 1.00 95.75 110 ASP A C 1
ATOM 859 O O . ASP A 1 110 ? 19.405 -1.812 -12.566 1.00 95.75 110 ASP A O 1
ATOM 863 N N . LYS A 1 111 ? 19.352 -1.976 -14.819 1.00 96.25 111 LYS A N 1
ATOM 864 C CA . LYS A 1 111 ? 18.120 -2.780 -14.852 1.00 96.25 111 LYS A CA 1
ATOM 865 C C . LYS A 1 111 ? 18.295 -4.071 -14.066 1.00 96.25 111 LYS A C 1
ATOM 867 O O . LYS A 1 111 ? 17.484 -4.371 -13.190 1.00 96.25 111 LYS A O 1
ATOM 872 N N . TYR A 1 112 ? 19.367 -4.818 -14.333 1.00 96.94 112 TYR A N 1
ATOM 873 C CA . TYR A 1 112 ? 19.648 -6.075 -13.645 1.00 96.94 112 TYR A CA 1
ATOM 874 C C . TYR A 1 112 ? 19.780 -5.885 -12.128 1.00 96.94 112 TYR A C 1
ATOM 876 O O . TYR A 1 112 ? 19.249 -6.691 -11.357 1.00 96.94 112 TYR A O 1
ATOM 884 N N . ILE A 1 113 ? 20.434 -4.814 -11.672 1.00 97.38 113 ILE A N 1
ATOM 885 C CA . ILE A 1 113 ? 20.556 -4.497 -10.241 1.00 97.38 113 ILE A CA 1
ATOM 886 C C . ILE A 1 113 ? 19.172 -4.253 -9.625 1.00 97.38 113 ILE A C 1
ATOM 888 O O . ILE A 1 113 ? 18.836 -4.879 -8.614 1.00 97.38 113 ILE A O 1
ATOM 892 N N . LEU A 1 114 ? 18.349 -3.394 -10.233 1.00 96.81 114 LEU A N 1
ATOM 893 C CA . LEU A 1 114 ? 17.003 -3.094 -9.730 1.00 96.81 114 LEU A CA 1
ATOM 894 C C . LEU A 1 114 ? 16.109 -4.336 -9.697 1.00 96.81 114 LEU A C 1
ATOM 896 O O . LEU A 1 114 ? 15.444 -4.589 -8.690 1.00 96.81 114 LEU A O 1
ATOM 900 N N . ILE A 1 115 ? 16.134 -5.147 -10.753 1.00 97.31 115 ILE A N 1
ATOM 901 C CA . ILE A 1 115 ? 15.351 -6.384 -10.842 1.00 97.31 115 ILE A CA 1
ATOM 902 C C . ILE A 1 115 ? 15.731 -7.342 -9.709 1.00 97.31 115 ILE A C 1
ATOM 904 O O . ILE A 1 115 ? 14.864 -7.842 -8.987 1.00 97.31 115 ILE A O 1
ATOM 908 N N . ASN A 1 116 ? 17.030 -7.553 -9.481 1.00 98.06 116 ASN A N 1
ATOM 909 C CA . ASN A 1 116 ? 17.489 -8.420 -8.397 1.00 98.06 116 ASN A CA 1
ATOM 910 C C . ASN A 1 116 ? 17.127 -7.875 -7.018 1.00 98.06 116 ASN A C 1
ATOM 912 O O . ASN A 1 116 ? 16.734 -8.650 -6.141 1.00 98.06 116 ASN A O 1
ATOM 916 N N . ASN A 1 117 ? 17.214 -6.560 -6.817 1.00 97.69 117 ASN A N 1
ATOM 917 C CA . ASN A 1 117 ? 16.753 -5.929 -5.584 1.00 97.69 117 ASN A CA 1
ATOM 918 C C . ASN A 1 117 ? 15.266 -6.218 -5.348 1.00 97.69 117 ASN A C 1
ATOM 920 O O . ASN A 1 117 ? 14.896 -6.603 -4.239 1.00 97.69 117 ASN A O 1
ATOM 924 N N . GLY A 1 118 ? 14.434 -6.115 -6.388 1.00 96.88 118 GLY A N 1
ATOM 925 C CA . GLY A 1 118 ? 13.003 -6.418 -6.335 1.00 96.88 118 GLY A CA 1
ATOM 926 C C . GLY A 1 118 ? 12.720 -7.861 -5.934 1.00 96.88 118 GLY A C 1
ATOM 927 O O . GLY A 1 118 ? 12.043 -8.108 -4.931 1.00 96.88 118 GLY A O 1
ATOM 928 N N . ILE A 1 119 ? 13.308 -8.820 -6.649 1.00 97.38 119 ILE A N 1
ATOM 929 C CA . ILE A 1 119 ? 13.145 -10.255 -6.374 1.00 97.38 119 ILE A CA 1
ATOM 930 C C . ILE A 1 119 ? 13.594 -10.592 -4.944 1.00 97.38 119 ILE A C 1
ATOM 932 O O . ILE A 1 119 ? 12.897 -11.298 -4.207 1.00 97.38 119 ILE A O 1
ATOM 936 N N . ASN A 1 120 ? 14.751 -10.079 -4.521 1.00 97.50 120 ASN A N 1
ATOM 937 C CA . ASN A 1 120 ? 15.288 -10.326 -3.184 1.00 97.50 120 ASN A CA 1
ATOM 938 C C . ASN A 1 120 ? 14.433 -9.677 -2.093 1.00 97.50 120 ASN A C 1
ATOM 940 O O . ASN A 1 120 ? 14.215 -10.282 -1.039 1.00 97.50 120 ASN A O 1
ATOM 944 N N . HIS A 1 121 ? 13.912 -8.477 -2.344 1.00 96.25 121 HIS A N 1
ATOM 945 C CA . HIS A 1 121 ? 13.012 -7.788 -1.433 1.00 96.25 121 HIS A CA 1
ATOM 946 C C . HIS A 1 121 ? 11.724 -8.592 -1.212 1.00 96.25 121 HIS A C 1
ATOM 948 O O . HIS A 1 121 ? 11.342 -8.814 -0.058 1.00 96.25 121 HIS A O 1
ATOM 954 N N . VAL A 1 122 ? 11.110 -9.111 -2.284 1.00 95.81 122 VAL A N 1
ATOM 955 C CA . VAL A 1 122 ? 9.928 -9.988 -2.200 1.00 95.81 122 VAL A CA 1
ATOM 956 C C . VAL A 1 122 ? 10.235 -11.243 -1.388 1.00 95.81 122 VAL A C 1
ATOM 958 O O . VAL A 1 122 ? 9.558 -11.521 -0.395 1.00 95.81 122 VAL A O 1
ATOM 961 N N . LYS A 1 123 ? 11.311 -11.962 -1.725 1.00 95.50 123 LYS A N 1
ATOM 962 C CA . LYS A 1 123 ? 11.720 -13.181 -1.003 1.00 95.50 123 LYS A CA 1
ATOM 963 C C . LYS A 1 123 ? 11.963 -12.925 0.486 1.00 95.50 123 LYS A C 1
ATOM 965 O O . LYS A 1 123 ? 11.552 -13.726 1.327 1.00 95.50 123 LYS A O 1
ATOM 970 N N . LYS A 1 124 ? 12.608 -11.811 0.833 1.00 95.62 124 LYS A N 1
ATOM 971 C CA . LYS A 1 124 ? 12.959 -11.479 2.220 1.00 95.62 124 LYS A CA 1
ATOM 972 C C . LYS A 1 124 ? 11.753 -11.029 3.041 1.00 95.62 124 LYS A C 1
ATOM 974 O O . LYS A 1 124 ? 11.633 -11.420 4.203 1.00 95.62 124 LYS A O 1
ATOM 979 N N . ASN A 1 125 ? 10.880 -10.201 2.475 1.00 93.56 125 ASN A N 1
ATOM 980 C CA . ASN A 1 125 ? 9.853 -9.498 3.247 1.00 93.56 125 ASN A CA 1
ATOM 981 C C . ASN A 1 125 ? 8.452 -10.091 3.113 1.00 93.56 125 ASN A C 1
ATOM 983 O O . ASN A 1 125 ? 7.691 -9.990 4.081 1.00 93.56 125 ASN A O 1
ATOM 987 N N . PHE A 1 126 ? 8.154 -10.717 1.973 1.00 93.50 126 PHE A N 1
ATOM 988 C CA . PHE A 1 126 ? 6.807 -11.125 1.567 1.00 93.50 126 PHE A CA 1
ATOM 989 C C . PHE A 1 126 ? 6.669 -12.626 1.275 1.00 93.50 126 PHE A C 1
ATOM 991 O O . PHE A 1 126 ? 5.571 -13.086 0.978 1.00 93.50 126 PHE A O 1
ATOM 998 N N . SER A 1 127 ? 7.740 -13.417 1.403 1.00 93.94 127 SER A N 1
ATOM 999 C CA . SER A 1 127 ? 7.623 -14.879 1.347 1.00 93.94 127 SER A CA 1
ATOM 1000 C C . SER A 1 127 ? 6.750 -15.418 2.478 1.00 93.94 127 SER A C 1
ATOM 1002 O O . SER A 1 127 ? 6.754 -14.885 3.593 1.00 93.94 127 SER A O 1
ATOM 1004 N N . VAL A 1 128 ? 6.052 -16.527 2.209 1.00 94.50 128 VAL A N 1
ATOM 1005 C CA . VAL A 1 128 ? 5.211 -17.226 3.194 1.00 94.50 128 VAL A CA 1
ATOM 1006 C C . VAL A 1 128 ? 5.987 -17.472 4.489 1.00 94.50 128 VAL A C 1
ATOM 1008 O O . VAL A 1 128 ? 5.504 -17.139 5.568 1.00 94.50 128 VAL A O 1
ATOM 1011 N N . ASP A 1 129 ? 7.229 -17.947 4.391 1.00 95.81 129 ASP A N 1
ATOM 1012 C CA . ASP A 1 129 ? 8.084 -18.193 5.555 1.00 95.81 129 ASP A CA 1
ATOM 1013 C C . ASP A 1 129 ? 8.384 -16.926 6.364 1.00 95.81 129 ASP A C 1
ATOM 1015 O O . ASP A 1 129 ? 8.361 -16.955 7.599 1.00 95.81 129 ASP A O 1
ATOM 1019 N N . SER A 1 130 ? 8.658 -15.803 5.690 1.00 94.19 130 SER A N 1
ATOM 1020 C CA . SER A 1 130 ? 8.912 -14.516 6.346 1.00 94.19 130 SER A CA 1
ATOM 1021 C C . SER A 1 130 ? 7.667 -14.019 7.078 1.00 94.19 130 SER A C 1
ATOM 1023 O O . SER A 1 130 ? 7.742 -13.663 8.259 1.00 94.19 130 SER A O 1
ATOM 1025 N N . ILE A 1 131 ? 6.507 -14.070 6.420 1.00 94.62 131 ILE A N 1
ATOM 1026 C CA . ILE A 1 131 ? 5.227 -13.646 6.998 1.00 94.62 131 ILE A CA 1
ATOM 1027 C C . ILE A 1 131 ? 4.834 -14.537 8.178 1.00 94.62 131 ILE A C 1
ATOM 1029 O O . ILE A 1 131 ? 4.544 -14.025 9.260 1.00 94.62 131 ILE A O 1
ATOM 1033 N N . VAL A 1 132 ? 4.909 -15.862 8.032 1.00 96.69 132 VAL A N 1
ATOM 1034 C CA . VAL A 1 132 ? 4.616 -16.816 9.114 1.00 96.69 132 VAL A CA 1
ATOM 1035 C C . VAL A 1 132 ? 5.535 -16.578 10.310 1.00 96.69 132 VAL A C 1
ATOM 1037 O O . VAL A 1 132 ? 5.081 -16.608 11.456 1.00 96.69 132 VAL A O 1
ATOM 1040 N N . ARG A 1 133 ? 6.821 -16.300 10.080 1.00 96.38 133 ARG A N 1
ATOM 1041 C CA . ARG A 1 133 ? 7.776 -15.985 11.152 1.00 96.38 133 ARG A CA 1
ATOM 1042 C C . ARG A 1 133 ? 7.419 -14.686 11.874 1.00 96.38 133 ARG A C 1
ATOM 1044 O O . ARG A 1 133 ? 7.432 -14.670 13.107 1.00 96.38 133 ARG A O 1
ATOM 1051 N N . LYS A 1 134 ? 7.083 -13.623 11.135 1.00 94.88 134 LYS A N 1
ATOM 1052 C CA . LYS A 1 134 ? 6.626 -12.339 11.698 1.00 94.88 134 LYS A CA 1
ATOM 1053 C C . LYS A 1 134 ? 5.361 -12.537 12.540 1.00 94.88 134 LYS A C 1
ATOM 1055 O O . LYS A 1 134 ? 5.336 -12.124 13.697 1.00 94.88 134 LYS A O 1
ATOM 1060 N N . LEU A 1 135 ? 4.368 -13.252 12.011 1.00 96.19 135 LEU A N 1
ATOM 1061 C CA . LEU A 1 135 ? 3.108 -13.525 12.704 1.00 96.19 135 LEU A CA 1
ATOM 1062 C C . LEU A 1 135 ? 3.320 -14.353 13.977 1.00 96.19 135 LEU A C 1
ATOM 1064 O O . LEU A 1 135 ? 2.828 -13.983 15.040 1.00 96.19 135 LEU A O 1
ATOM 1068 N N . LYS A 1 136 ? 4.113 -15.431 13.911 1.00 95.62 136 LYS A N 1
ATOM 1069 C CA . LYS A 1 136 ? 4.475 -16.230 15.094 1.00 95.62 136 LYS A CA 1
ATOM 1070 C C . LYS A 1 136 ? 5.131 -15.372 16.172 1.00 95.62 136 LYS A C 1
ATOM 1072 O O . LYS A 1 136 ? 4.765 -15.490 17.336 1.00 95.62 136 LYS A O 1
ATOM 1077 N N . LYS A 1 137 ? 6.067 -14.492 15.798 1.00 95.19 137 LYS A N 1
ATOM 1078 C CA . LYS A 1 137 ? 6.737 -13.585 16.743 1.00 95.19 137 LYS A CA 1
ATOM 1079 C C . LYS A 1 137 ? 5.730 -12.695 17.479 1.00 95.19 137 LYS A C 1
ATOM 1081 O O . LYS A 1 137 ? 5.828 -12.590 18.698 1.00 95.19 137 LYS A O 1
ATOM 1086 N N . ILE A 1 138 ? 4.758 -12.127 16.761 1.00 94.50 138 ILE A N 1
ATOM 1087 C CA . ILE A 1 138 ? 3.682 -11.305 17.340 1.00 94.50 138 ILE A CA 1
ATOM 1088 C C . ILE A 1 138 ? 2.814 -12.141 18.289 1.00 94.50 138 ILE A C 1
ATOM 1090 O O . ILE A 1 138 ? 2.598 -11.765 19.440 1.00 94.50 138 ILE A O 1
ATOM 1094 N N . LEU A 1 139 ? 2.360 -13.317 17.853 1.00 92.81 139 LEU A N 1
ATOM 1095 C CA . LEU A 1 139 ? 1.527 -14.190 18.684 1.00 92.81 139 LEU A CA 1
ATOM 1096 C C . LEU A 1 139 ? 2.254 -14.633 19.962 1.00 92.81 139 LEU A C 1
ATOM 1098 O O . LEU A 1 139 ? 1.653 -14.673 21.034 1.00 92.81 139 LEU A O 1
ATOM 1102 N N . PHE A 1 140 ? 3.553 -14.929 19.883 1.00 92.25 140 PHE A N 1
ATOM 1103 C CA . PHE A 1 140 ? 4.347 -15.277 21.060 1.00 92.25 140 PHE A CA 1
ATOM 1104 C C . PHE A 1 140 ? 4.619 -14.083 21.974 1.00 92.25 140 PHE A C 1
ATOM 1106 O O . PHE A 1 140 ? 4.646 -14.275 23.187 1.00 92.25 140 PHE A O 1
ATOM 1113 N N . SER A 1 141 ? 4.786 -12.865 21.445 1.00 90.38 141 SER A N 1
ATOM 1114 C CA . SER A 1 141 ? 4.908 -11.676 22.298 1.00 90.38 141 SER A CA 1
ATOM 1115 C C . SER A 1 141 ? 3.618 -11.377 23.054 1.00 90.38 141 SER A C 1
ATOM 1117 O O . SER A 1 141 ? 3.692 -10.984 24.210 1.00 90.38 141 SER A O 1
ATOM 1119 N N . LEU A 1 142 ? 2.457 -11.627 22.443 1.00 87.50 142 LEU A N 1
ATOM 1120 C CA . LEU A 1 142 ? 1.152 -11.456 23.091 1.00 87.50 142 LEU A CA 1
ATOM 1121 C C . LEU A 1 142 ? 0.867 -12.534 24.147 1.00 87.50 142 LEU A C 1
ATOM 1123 O O . LEU A 1 142 ? 0.162 -12.274 25.115 1.00 87.50 142 LEU A O 1
ATOM 1127 N N . LYS A 1 143 ? 1.420 -13.743 23.976 1.00 80.31 143 LYS A N 1
ATOM 1128 C CA . LYS A 1 143 ? 1.298 -14.845 24.946 1.00 80.31 143 LYS A CA 1
ATOM 1129 C C . LYS A 1 143 ? 2.234 -14.736 26.144 1.00 80.31 143 LYS A C 1
ATOM 1131 O O . LYS A 1 143 ? 2.060 -15.498 27.094 1.00 80.31 143 LYS A O 1
ATOM 1136 N N . LYS A 1 144 ? 3.239 -13.854 26.118 1.00 62.78 144 LYS A N 1
ATOM 1137 C CA . LYS A 1 144 ? 4.032 -13.615 27.325 1.00 62.78 144 LYS A CA 1
ATOM 1138 C C . LYS A 1 144 ? 3.077 -13.045 28.377 1.00 62.78 144 LYS A C 1
ATOM 1140 O O . LYS A 1 144 ? 2.449 -12.027 28.082 1.00 62.78 144 LYS A O 1
ATOM 1145 N N . PRO A 1 145 ? 2.939 -13.658 29.571 1.00 55.59 145 PRO A N 1
ATOM 1146 C CA . PRO A 1 145 ? 2.299 -12.951 30.666 1.00 55.59 145 PRO A CA 1
ATOM 1147 C C . PRO A 1 145 ? 3.061 -11.639 30.790 1.00 55.59 145 PRO A C 1
ATOM 1149 O O . PRO A 1 145 ? 4.297 -11.657 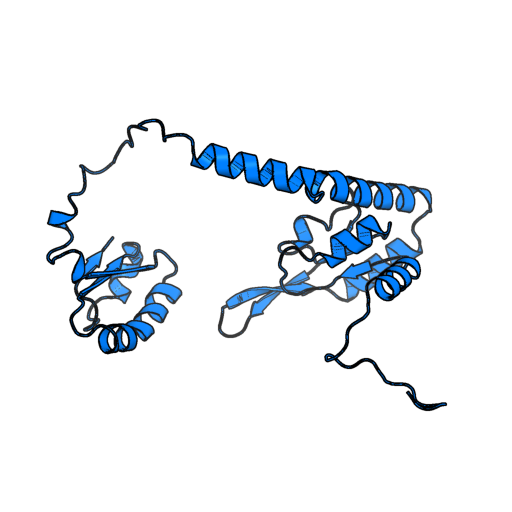30.843 1.00 55.59 145 PRO A O 1
ATOM 1152 N N . LYS A 1 146 ? 2.347 -10.509 30.725 1.00 57.62 146 LYS A N 1
ATOM 1153 C CA . LYS A 1 146 ? 2.969 -9.224 31.022 1.00 57.62 146 LYS A CA 1
ATOM 1154 C C . LYS A 1 146 ? 3.749 -9.432 32.329 1.00 57.62 146 LYS A C 1
ATOM 1156 O O . LYS A 1 146 ? 3.165 -9.970 33.280 1.00 57.62 146 LYS A O 1
ATOM 1161 N N . PRO A 1 147 ? 5.044 -9.070 32.408 1.00 52.22 147 PRO A N 1
ATOM 1162 C CA . PRO A 1 147 ? 5.616 -8.784 33.713 1.00 52.22 147 PRO A CA 1
ATOM 1163 C C . PRO A 1 147 ? 4.613 -7.862 34.410 1.00 52.22 147 PRO A C 1
ATOM 1165 O O . PRO A 1 147 ? 3.978 -7.049 33.735 1.00 52.22 147 PRO A O 1
ATOM 1168 N N . LYS A 1 148 ? 4.409 -8.008 35.720 1.00 52.00 148 LYS A N 1
ATOM 1169 C CA . LYS A 1 148 ? 3.746 -6.947 36.478 1.00 52.00 148 LYS A CA 1
ATOM 1170 C C . LYS A 1 148 ? 4.642 -5.715 36.345 1.00 52.00 148 LYS A C 1
ATOM 1172 O O . LYS A 1 148 ? 5.540 -5.519 37.151 1.00 52.00 148 LYS A O 1
ATOM 1177 N N . GLU A 1 149 ? 4.487 -4.970 35.258 1.00 51.09 149 GLU A N 1
ATOM 1178 C CA . GLU A 1 149 ? 4.944 -3.605 35.174 1.00 51.09 149 GLU A CA 1
ATOM 1179 C C . GLU A 1 149 ? 4.156 -2.920 36.276 1.00 51.09 149 GLU A C 1
ATOM 1181 O O . GLU A 1 149 ? 2.924 -2.864 36.246 1.00 51.09 149 GLU A O 1
ATOM 1186 N N . GLU A 1 150 ? 4.869 -2.513 37.319 1.00 47.88 150 GLU A N 1
ATOM 1187 C CA . GLU A 1 150 ? 4.406 -1.444 38.177 1.00 47.88 150 GLU 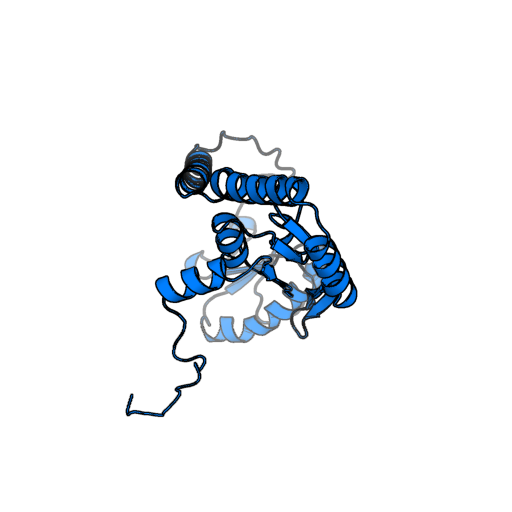A CA 1
ATOM 1188 C C . GLU A 1 150 ? 4.236 -0.242 37.250 1.00 47.88 150 GLU A C 1
ATOM 1190 O O . GLU A 1 150 ? 5.163 0.534 37.017 1.00 47.88 150 GLU A O 1
ATOM 1195 N N . GLU A 1 151 ? 3.055 -0.141 36.634 1.00 48.09 151 GLU A N 1
ATOM 1196 C CA . GLU A 1 151 ? 2.558 1.120 36.130 1.00 48.09 151 GLU A CA 1
ATOM 1197 C C . GLU A 1 151 ? 2.761 2.090 37.289 1.00 48.09 151 GLU A C 1
ATOM 1199 O O . GLU A 1 151 ? 2.124 1.964 38.341 1.00 48.09 151 GLU A O 1
ATOM 1204 N N . LYS A 1 152 ? 3.675 3.049 37.122 1.00 42.91 152 LYS A N 1
ATOM 1205 C CA . LYS A 1 152 ? 3.565 4.306 37.846 1.00 42.91 152 LYS A CA 1
ATOM 1206 C C . LYS A 1 152 ? 2.250 4.913 37.383 1.00 42.91 152 LYS A C 1
ATOM 1208 O O . LYS A 1 152 ? 2.217 5.694 36.439 1.00 42.91 152 LYS A O 1
ATOM 1213 N N . LYS A 1 153 ? 1.158 4.470 38.001 1.00 46.09 153 LYS A N 1
ATOM 1214 C CA . LYS A 1 153 ? -0.125 5.122 37.884 1.00 46.09 153 LYS A CA 1
ATOM 1215 C C . LYS A 1 153 ? 0.062 6.467 38.567 1.00 46.09 153 LYS A C 1
ATOM 1217 O O . LYS A 1 153 ? 0.104 6.561 39.793 1.00 46.09 153 LYS A O 1
ATOM 1222 N N . GLU A 1 154 ? 0.257 7.511 37.776 1.00 48.16 154 GLU A N 1
ATOM 1223 C CA . GLU A 1 154 ? -0.140 8.835 38.227 1.00 48.16 154 GLU A CA 1
ATOM 1224 C C . GLU A 1 154 ? -1.669 8.799 38.325 1.00 48.16 154 GLU A C 1
ATOM 1226 O O . GLU A 1 154 ? -2.382 8.930 37.338 1.00 48.16 154 GLU A O 1
ATOM 1231 N N . GLY A 1 155 ? -2.147 8.464 39.523 1.00 54.66 155 GLY A N 1
ATOM 1232 C CA . GLY A 1 155 ? -3.548 8.185 39.828 1.00 54.66 155 GLY A CA 1
ATOM 1233 C C . GLY A 1 155 ? -3.667 6.887 40.618 1.00 54.66 155 GLY A C 1
ATOM 1234 O O . GLY A 1 155 ? -3.121 5.861 40.227 1.00 54.66 155 GLY A O 1
ATOM 1235 N N . GLY A 1 156 ? -4.346 6.909 41.765 1.00 57.66 156 GLY A N 1
ATOM 1236 C CA . GLY A 1 156 ? -4.626 5.686 42.523 1.00 57.66 156 GLY A CA 1
ATOM 1237 C C . GLY A 1 156 ? -5.357 4.633 41.670 1.00 57.66 156 GLY A C 1
ATOM 1238 O O . GLY A 1 156 ? -5.796 4.930 40.558 1.00 57.66 156 GLY A O 1
ATOM 1239 N N . PRO A 1 157 ? -5.485 3.382 42.145 1.00 56.28 157 PRO A N 1
ATOM 1240 C CA . PRO A 1 157 ? -6.339 2.402 41.484 1.00 56.28 157 PRO A CA 1
ATOM 1241 C C . PRO A 1 157 ? -7.728 3.013 41.269 1.00 56.28 157 PRO A C 1
ATOM 1243 O O . PRO A 1 157 ? -8.414 3.341 42.229 1.00 56.28 157 PRO A O 1
ATOM 1246 N N . VAL A 1 158 ? -8.091 3.221 40.002 1.00 65.81 158 VAL A N 1
ATOM 1247 C CA . VAL A 1 158 ? -9.425 3.672 39.624 1.00 65.81 158 VAL A CA 1
ATOM 1248 C C . VAL A 1 158 ? -10.370 2.517 39.898 1.00 65.81 158 VAL A C 1
ATOM 1250 O O . VAL A 1 158 ? -10.285 1.481 39.232 1.00 65.81 158 VAL A O 1
ATOM 1253 N N . ASP A 1 159 ? -11.222 2.679 40.900 1.00 71.25 159 ASP A N 1
ATOM 1254 C CA . ASP A 1 159 ? -12.314 1.754 41.122 1.00 71.25 159 ASP A CA 1
ATOM 1255 C C . ASP A 1 159 ? -13.391 2.013 40.063 1.00 71.25 159 ASP A C 1
ATOM 1257 O O . ASP A 1 159 ? -13.891 3.129 39.901 1.00 71.25 159 ASP A O 1
ATOM 1261 N N . PHE A 1 160 ? -13.733 0.986 39.287 1.00 69.62 160 PHE A N 1
ATOM 1262 C CA . PHE A 1 160 ? -14.793 1.104 38.289 1.00 69.62 160 PHE A CA 1
ATOM 1263 C C . PHE A 1 160 ? -16.161 1.315 38.944 1.00 69.62 160 PHE A C 1
ATOM 1265 O O . PHE A 1 160 ? -17.063 1.831 38.282 1.00 69.62 160 PHE A O 1
ATOM 1272 N N . GLU A 1 161 ? -16.307 0.953 40.219 1.00 71.19 161 GLU A N 1
ATOM 1273 C CA . GLU A 1 161 ? -17.502 1.201 41.027 1.00 71.19 161 GLU A CA 1
ATOM 1274 C C . GLU A 1 161 ? -17.663 2.697 41.354 1.00 71.19 161 GLU A C 1
ATOM 1276 O O . GLU A 1 161 ? -18.789 3.188 41.415 1.00 71.19 161 GLU A O 1
ATOM 1281 N N . ASP A 1 162 ? -16.564 3.459 41.430 1.00 72.19 162 ASP A N 1
ATOM 1282 C CA . ASP A 1 162 ? -16.597 4.914 41.649 1.00 72.19 162 ASP A CA 1
ATOM 1283 C C . ASP A 1 162 ? -17.000 5.692 40.382 1.00 72.19 162 ASP A C 1
ATOM 1285 O O . ASP A 1 162 ? -17.544 6.802 40.437 1.00 72.19 162 ASP A O 1
ATOM 1289 N N . ILE A 1 163 ? -16.729 5.123 39.205 1.00 77.12 163 ILE A N 1
ATOM 1290 C CA . ILE A 1 163 ? -16.976 5.777 37.914 1.00 77.12 163 ILE A CA 1
ATOM 1291 C C . ILE A 1 163 ? -18.308 5.348 37.305 1.00 77.12 163 ILE A C 1
ATOM 1293 O O . ILE A 1 163 ? -18.993 6.170 36.685 1.00 77.12 163 ILE A O 1
ATOM 1297 N N . LEU A 1 164 ? -18.678 4.083 37.457 1.00 82.62 164 LEU A N 1
ATOM 1298 C CA . LEU A 1 164 ? -19.823 3.492 36.792 1.00 82.62 164 LEU A CA 1
ATOM 1299 C C . LEU A 1 164 ? -20.877 3.112 37.842 1.00 82.62 164 LEU A C 1
ATOM 1301 O O . LEU A 1 164 ? -20.620 2.310 38.733 1.00 82.62 164 LEU A O 1
ATOM 1305 N N . ASP A 1 165 ? -22.090 3.636 37.691 1.00 80.06 165 ASP A N 1
ATOM 1306 C CA . ASP A 1 165 ? -23.159 3.628 38.703 1.00 80.06 165 ASP A CA 1
ATOM 1307 C C . ASP A 1 165 ? -24.258 2.560 38.492 1.00 80.06 165 ASP A C 1
ATOM 1309 O O . ASP A 1 165 ? -25.214 2.490 39.262 1.00 80.06 165 ASP A O 1
ATOM 1313 N N . LYS A 1 166 ? -24.154 1.724 37.448 1.00 77.75 166 LYS A N 1
ATOM 1314 C CA . LYS A 1 166 ? -25.184 0.716 37.067 1.00 77.75 166 LYS A CA 1
ATOM 1315 C C . LYS A 1 166 ? -24.730 -0.742 37.194 1.00 77.75 166 LYS A C 1
ATOM 1317 O O . LYS A 1 166 ? -23.628 -0.976 37.642 1.00 77.75 166 LYS A O 1
ATOM 1322 N N . ASN A 1 167 ? -25.497 -1.753 36.808 1.00 81.50 167 ASN A N 1
ATOM 1323 C CA . ASN A 1 167 ? -24.900 -3.091 36.688 1.00 81.50 167 ASN A CA 1
ATOM 1324 C C . ASN A 1 167 ? -24.156 -3.213 35.352 1.00 81.50 167 ASN A C 1
ATOM 1326 O O . ASN A 1 167 ? -24.588 -2.591 34.385 1.00 81.50 167 ASN A O 1
ATOM 1330 N N . PRO A 1 168 ? -23.062 -3.986 35.246 1.00 80.56 168 PRO A N 1
ATOM 1331 C CA . PRO A 1 168 ? -22.326 -4.151 33.991 1.00 80.56 168 PRO A CA 1
ATOM 1332 C C . PRO A 1 168 ? -23.205 -4.573 32.808 1.00 80.56 168 PRO A C 1
ATOM 1334 O O . PRO A 1 168 ? -23.001 -4.080 31.700 1.00 80.56 168 PRO A O 1
ATOM 1337 N N . GLU A 1 169 ? -24.207 -5.426 33.037 1.00 84.12 169 GLU A N 1
ATOM 1338 C CA . GLU A 1 169 ? -25.154 -5.842 32.003 1.00 84.12 169 GLU A CA 1
ATOM 1339 C C . GLU A 1 169 ? -25.987 -4.690 31.432 1.00 84.12 169 GLU A C 1
ATOM 1341 O O . GLU A 1 169 ? -26.459 -4.804 30.302 1.00 84.12 169 GLU A O 1
ATOM 1346 N N . ASP A 1 170 ? -26.155 -3.585 32.158 1.00 89.38 170 ASP A N 1
ATOM 1347 C CA . ASP A 1 170 ? -27.034 -2.467 31.800 1.00 89.38 170 ASP A CA 1
ATOM 1348 C C . ASP A 1 170 ? -26.319 -1.309 31.106 1.00 89.38 170 ASP A C 1
ATOM 1350 O O . ASP A 1 170 ? -26.934 -0.289 30.798 1.00 89.38 170 ASP A O 1
ATOM 1354 N N . ARG A 1 171 ? -25.028 -1.464 30.808 1.00 90.81 171 ARG A N 1
ATOM 1355 C CA . ARG A 1 171 ? -24.183 -0.384 30.294 1.00 90.81 171 ARG A CA 1
ATOM 1356 C C . ARG A 1 171 ? -23.707 -0.684 28.880 1.00 90.81 171 ARG A C 1
ATOM 1358 O O . ARG A 1 171 ? -23.347 -1.811 28.550 1.00 90.81 171 ARG A O 1
ATOM 1365 N N . ILE A 1 172 ? -23.620 0.355 28.059 1.00 93.75 172 ILE A N 1
ATOM 1366 C CA . ILE A 1 172 ? -22.872 0.337 26.800 1.00 93.75 172 ILE A CA 1
ATOM 1367 C C . ILE A 1 172 ? -21.830 1.445 26.882 1.00 93.75 172 ILE A C 1
ATOM 1369 O O . ILE A 1 172 ? -22.180 2.605 27.083 1.00 93.75 172 ILE A O 1
ATOM 1373 N N . LEU A 1 173 ? -20.556 1.089 26.715 1.00 93.62 173 LEU A N 1
ATOM 1374 C CA . LEU A 1 173 ? -19.464 2.053 26.634 1.00 93.62 173 LEU A CA 1
ATOM 1375 C C . LEU A 1 173 ? -19.124 2.334 25.169 1.00 93.62 173 LEU A C 1
ATOM 1377 O O . LEU A 1 173 ? -18.786 1.426 24.412 1.00 93.62 173 LEU A O 1
ATOM 1381 N N . ILE A 1 174 ? -19.181 3.604 24.793 1.00 93.94 174 ILE A N 1
ATOM 1382 C CA . ILE A 1 174 ? -18.734 4.121 23.503 1.00 93.94 174 ILE A CA 1
ATOM 1383 C C . ILE A 1 174 ? -17.394 4.807 23.744 1.00 93.94 174 ILE A C 1
ATOM 1385 O O . ILE A 1 174 ? -17.320 5.744 24.531 1.00 93.94 174 ILE A O 1
ATOM 1389 N N . VAL A 1 175 ? -16.335 4.330 23.093 1.00 94.19 175 VAL A N 1
ATOM 1390 C CA . VAL A 1 175 ? -14.978 4.868 23.256 1.00 94.19 175 VAL A CA 1
ATOM 1391 C C . VAL A 1 175 ? -14.568 5.555 21.961 1.00 94.19 175 VAL A C 1
ATOM 1393 O O . VAL A 1 175 ? -14.424 4.892 20.935 1.00 94.19 175 VAL A O 1
ATOM 1396 N N . MET A 1 176 ? -14.383 6.873 22.009 1.00 94.38 176 MET A N 1
ATOM 1397 C CA . MET A 1 176 ? -13.909 7.675 20.881 1.00 94.38 176 MET A CA 1
ATOM 1398 C C . MET A 1 176 ? -12.871 8.683 21.388 1.00 94.38 176 MET A C 1
ATOM 1400 O O . MET A 1 176 ? -13.236 9.793 21.759 1.00 94.38 176 MET A O 1
ATOM 1404 N N . PRO A 1 177 ? -11.587 8.297 21.482 1.00 88.38 177 PRO A N 1
ATOM 1405 C CA . PRO A 1 177 ? -10.573 9.125 22.129 1.00 88.38 177 PRO A CA 1
ATOM 1406 C C . PRO A 1 177 ? -10.161 10.336 21.283 1.00 88.38 177 PRO A C 1
ATOM 1408 O O . PRO A 1 177 ? -9.801 11.366 21.843 1.00 88.38 177 PRO A O 1
ATOM 1411 N N . GLU A 1 178 ? -10.205 10.220 19.956 1.00 84.06 178 GLU A N 1
ATOM 1412 C CA . GLU A 1 178 ? -9.886 11.264 18.977 1.00 84.06 178 GLU A CA 1
ATOM 1413 C C . GLU A 1 178 ? -10.611 10.952 17.659 1.00 84.06 178 GLU A C 1
ATOM 1415 O O . GLU A 1 178 ? -10.941 9.794 17.411 1.00 84.06 178 GLU A O 1
ATOM 1420 N N . SER A 1 179 ? -10.843 11.914 16.766 1.00 93.06 179 SER A N 1
ATOM 1421 C CA . SER A 1 179 ? -10.657 13.373 16.889 1.00 93.06 179 SER A CA 1
ATOM 1422 C C . SER A 1 179 ? -11.951 14.086 17.324 1.00 93.06 179 SER A C 1
ATOM 1424 O O . SER A 1 179 ? -13.006 13.461 17.398 1.00 93.06 179 SER A O 1
ATOM 1426 N N . ALA A 1 180 ? -11.924 15.408 17.552 1.00 90.69 180 ALA A N 1
ATOM 1427 C CA . ALA A 1 180 ? -13.137 16.198 17.832 1.00 90.69 180 ALA A CA 1
ATOM 1428 C C . ALA A 1 180 ? -14.267 15.970 16.803 1.00 90.69 180 ALA A C 1
ATOM 1430 O O . ALA A 1 180 ? -15.443 15.902 17.165 1.00 90.69 180 ALA A O 1
ATOM 1431 N N . GLY A 1 181 ? -13.905 15.824 15.521 1.00 90.25 181 GLY A N 1
ATOM 1432 C CA . GLY A 1 181 ? -14.855 15.518 14.451 1.00 90.25 181 GLY A CA 1
ATOM 1433 C C . GLY A 1 181 ? -15.501 14.147 14.635 1.00 90.25 181 GLY A C 1
ATOM 1434 O O . GLY A 1 181 ? -16.719 14.028 14.534 1.00 90.25 181 GLY A O 1
ATOM 1435 N N . ASP A 1 182 ? -14.712 13.134 14.986 1.00 91.44 182 ASP A N 1
ATOM 1436 C CA . ASP A 1 182 ? -15.206 11.774 15.215 1.00 91.44 182 ASP A CA 1
ATOM 1437 C C . ASP A 1 182 ? -16.089 11.696 16.465 1.00 91.44 182 ASP A C 1
ATOM 1439 O O . ASP A 1 182 ? -17.147 11.063 16.432 1.00 91.44 182 ASP A O 1
ATOM 1443 N N . VAL A 1 183 ? -15.721 12.404 17.541 1.00 95.44 183 VAL A N 1
ATOM 1444 C CA . VAL A 1 183 ? -16.546 12.542 18.754 1.00 95.44 183 VAL A CA 1
ATOM 1445 C C . VAL A 1 183 ? -17.910 13.131 18.395 1.00 95.44 183 VAL A C 1
ATOM 1447 O O . VAL A 1 183 ? -18.939 12.531 18.711 1.00 95.44 183 VAL A O 1
ATOM 1450 N N . PHE A 1 184 ? -17.934 14.252 17.666 1.00 94.75 184 PHE A N 1
ATOM 1451 C CA . PHE A 1 184 ? -19.176 14.891 17.231 1.00 94.75 184 PHE A CA 1
ATOM 1452 C C . PHE A 1 184 ? -20.007 13.976 16.323 1.00 94.75 184 PHE A C 1
ATOM 1454 O O . PHE A 1 184 ? -21.197 13.775 16.568 1.00 94.75 184 PHE A O 1
ATOM 1461 N N . MET A 1 185 ? -19.391 13.360 15.314 1.00 93.44 185 MET A N 1
ATOM 1462 C CA . MET A 1 185 ? -20.086 12.474 14.377 1.00 93.44 185 MET A CA 1
ATOM 1463 C C . MET A 1 185 ? -20.661 11.237 15.071 1.00 93.44 185 MET A C 1
ATOM 1465 O O . MET A 1 185 ? -21.774 10.816 14.749 1.00 93.44 185 MET A O 1
ATOM 1469 N N . THR A 1 186 ? -19.973 10.695 16.076 1.00 94.94 186 THR A N 1
ATOM 1470 C CA . THR A 1 186 ? -20.459 9.548 16.859 1.00 94.94 186 THR A CA 1
ATOM 1471 C C . THR A 1 186 ? -21.756 9.875 17.600 1.00 94.94 186 THR A C 1
ATOM 1473 O O . THR A 1 186 ? -22.614 9.000 17.744 1.00 94.94 186 THR A O 1
ATOM 1476 N N . THR A 1 187 ? -21.979 11.137 17.994 1.00 95.00 187 THR A N 1
ATOM 1477 C CA . THR A 1 187 ? -23.238 11.540 18.649 1.00 95.00 187 THR A CA 1
ATOM 1478 C C . THR A 1 187 ? -24.476 11.291 17.779 1.00 95.00 187 THR A C 1
ATOM 1480 O O . THR A 1 187 ? -25.556 11.024 18.312 1.00 95.00 187 THR A O 1
ATOM 1483 N N . SER A 1 188 ? -24.323 11.285 16.448 1.00 95.38 188 SER A N 1
ATOM 1484 C CA . SER A 1 188 ? -25.407 10.989 15.499 1.00 95.38 188 SER A CA 1
ATOM 1485 C C . SER A 1 188 ? -25.899 9.537 15.566 1.00 95.38 188 SER A C 1
ATOM 1487 O O . SER A 1 188 ? -27.036 9.253 15.185 1.00 95.38 188 SER A O 1
ATOM 1489 N N . LEU A 1 189 ? -25.080 8.622 16.096 1.00 95.69 189 LEU A N 1
ATOM 1490 C CA . LEU A 1 189 ? -25.413 7.204 16.245 1.00 95.69 189 LEU A CA 1
ATOM 1491 C C . LEU A 1 189 ? -26.206 6.924 17.528 1.00 95.69 189 LEU A C 1
ATOM 1493 O O . LEU A 1 189 ? -26.960 5.949 17.586 1.00 95.69 189 LEU A O 1
ATOM 1497 N N . LEU A 1 190 ? -26.086 7.786 18.542 1.00 96.44 190 LEU A N 1
ATOM 1498 C CA . LEU A 1 190 ? -26.689 7.591 19.865 1.00 96.44 190 LEU A CA 1
ATOM 1499 C C . LEU A 1 190 ? -28.214 7.385 19.840 1.00 96.44 190 LEU A C 1
ATOM 1501 O O . LEU A 1 190 ? -28.679 6.474 20.528 1.00 96.44 190 LEU A O 1
ATOM 1505 N N . PRO A 1 191 ? -29.012 8.118 19.029 1.00 96.94 191 PRO A N 1
ATOM 1506 C CA . PRO A 1 191 ? -30.446 7.856 18.919 1.00 96.94 191 PRO A CA 1
ATOM 1507 C C . PRO A 1 191 ? -30.754 6.430 18.450 1.00 96.94 191 PRO A C 1
ATOM 1509 O O . PRO A 1 191 ? -31.667 5.788 18.967 1.00 96.94 191 PRO A O 1
ATOM 1512 N N . SER A 1 192 ? -29.988 5.920 17.479 1.00 96.38 192 SER A N 1
ATOM 1513 C CA . SER A 1 192 ? -30.177 4.567 16.952 1.00 96.38 192 SER A CA 1
ATOM 1514 C C . SER A 1 192 ? -29.743 3.509 17.962 1.00 96.38 192 SER A C 1
ATOM 1516 O O . SER A 1 192 ? -30.427 2.500 18.119 1.00 96.38 192 SER A O 1
ATOM 1518 N N . ILE A 1 193 ? -28.633 3.742 18.668 1.00 95.94 193 ILE A N 1
ATOM 1519 C CA . ILE A 1 193 ? -28.156 2.842 19.723 1.00 95.94 193 ILE A CA 1
ATOM 1520 C C . ILE A 1 193 ? -29.207 2.760 20.833 1.00 95.94 193 ILE A C 1
ATOM 1522 O O . ILE A 1 193 ? -29.631 1.661 21.181 1.00 95.94 193 ILE A O 1
ATOM 1526 N N . LYS A 1 194 ? -29.715 3.900 21.316 1.00 95.81 194 LYS A N 1
ATOM 1527 C CA . LYS A 1 194 ? -30.752 3.924 22.356 1.00 95.81 194 LYS A CA 1
ATOM 1528 C C . LYS A 1 194 ? -32.072 3.313 21.883 1.00 95.81 194 LYS A C 1
ATOM 1530 O O . LYS A 1 194 ? -32.766 2.697 22.677 1.00 95.81 194 LYS A O 1
ATOM 1535 N N . LYS A 1 195 ? -32.418 3.415 20.595 1.00 96.56 195 LYS A N 1
ATOM 1536 C CA . LYS A 1 195 ? -33.595 2.731 20.031 1.00 96.56 195 LYS A CA 1
ATOM 1537 C C . LYS A 1 195 ? -33.455 1.205 20.058 1.00 96.56 195 LYS A C 1
ATOM 1539 O O . LYS A 1 195 ? -34.434 0.519 20.330 1.00 96.56 195 LYS A O 1
ATOM 1544 N N . ASN A 1 196 ? -32.267 0.683 19.754 1.00 96.75 196 ASN A N 1
ATOM 1545 C CA . ASN A 1 196 ? -32.007 -0.760 19.731 1.00 96.75 196 ASN A CA 1
ATOM 1546 C C . ASN A 1 196 ? -31.794 -1.343 21.135 1.00 96.75 196 ASN A C 1
ATOM 1548 O O . ASN A 1 196 ? -32.084 -2.514 21.362 1.00 96.75 196 ASN A O 1
ATOM 1552 N N . TYR A 1 197 ? -31.311 -0.520 22.065 1.00 95.50 197 TYR A N 1
ATOM 1553 C CA . TYR A 1 197 ? -31.022 -0.889 23.447 1.00 95.50 197 TYR A CA 1
ATOM 1554 C C . TYR A 1 197 ? -31.684 0.112 24.410 1.00 95.50 197 TYR A C 1
ATOM 1556 O O . TYR A 1 197 ? -30.986 0.878 25.080 1.00 95.50 197 TYR A O 1
ATOM 1564 N N . PRO A 1 198 ? -33.031 0.147 24.468 1.00 94.12 198 PRO A N 1
ATOM 1565 C CA . PRO A 1 198 ? -33.772 1.161 25.224 1.00 94.12 198 PRO A CA 1
ATOM 1566 C C . PRO A 1 198 ? -33.431 1.150 26.714 1.00 94.12 198 PRO A C 1
ATOM 1568 O O . PRO A 1 198 ? -33.293 2.215 27.319 1.00 94.12 198 PRO A O 1
ATOM 1571 N N . ASP A 1 199 ? -33.186 -0.034 27.267 1.00 93.56 199 ASP A N 1
ATOM 1572 C CA . ASP A 1 199 ? -32.931 -0.239 28.694 1.00 93.56 199 ASP A CA 1
ATOM 1573 C C . ASP A 1 199 ? -31.450 -0.093 29.078 1.00 93.56 199 ASP A C 1
ATOM 1575 O O . ASP A 1 199 ? -31.101 -0.290 30.237 1.00 93.56 199 ASP A O 1
ATOM 1579 N N . LYS A 1 200 ? -30.561 0.224 28.122 1.00 93.19 200 LYS A N 1
ATOM 1580 C CA . LYS A 1 200 ? -29.117 0.348 28.376 1.00 93.19 200 LYS A CA 1
ATOM 1581 C C . LYS A 1 200 ? -28.682 1.800 28.511 1.00 93.19 200 LYS A C 1
ATOM 1583 O O . LYS A 1 200 ? -29.065 2.649 27.699 1.00 93.19 200 LYS A O 1
ATOM 1588 N N . ASP A 1 201 ? -27.8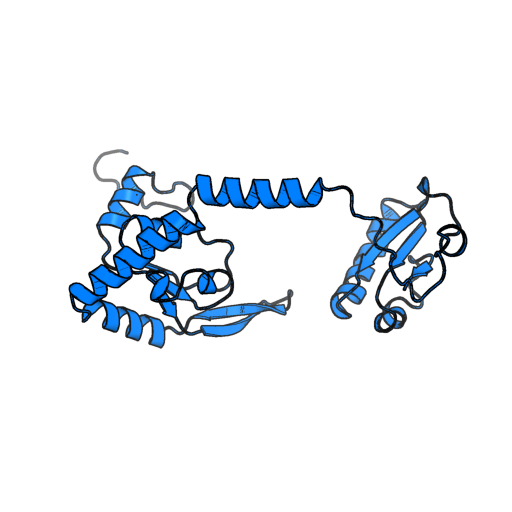59 2.076 29.511 1.00 94.31 201 ASP A N 1
ATOM 1589 C CA . ASP A 1 201 ? -27.275 3.390 29.758 1.00 94.31 201 ASP A CA 1
ATOM 1590 C C . ASP A 1 201 ? -25.988 3.555 28.947 1.00 94.31 201 ASP A C 1
ATOM 1592 O O . ASP A 1 201 ? -25.114 2.683 28.936 1.00 94.31 201 ASP A O 1
ATOM 1596 N N . LEU A 1 202 ? -25.893 4.670 28.216 1.00 95.69 202 LEU A N 1
ATOM 1597 C CA . LEU A 1 202 ? -24.770 4.932 27.321 1.00 95.69 202 LEU A CA 1
ATOM 1598 C C . LEU A 1 202 ? -23.709 5.757 28.048 1.00 95.69 202 LEU A C 1
ATOM 1600 O O . LEU A 1 202 ? -23.933 6.921 28.377 1.00 95.69 202 LEU A O 1
ATOM 1604 N N . TYR A 1 203 ? -22.542 5.162 28.255 1.00 95.00 203 TYR A N 1
ATOM 1605 C CA . TYR A 1 203 ? -21.346 5.845 28.730 1.00 95.00 203 TYR A CA 1
ATOM 1606 C C . TYR A 1 20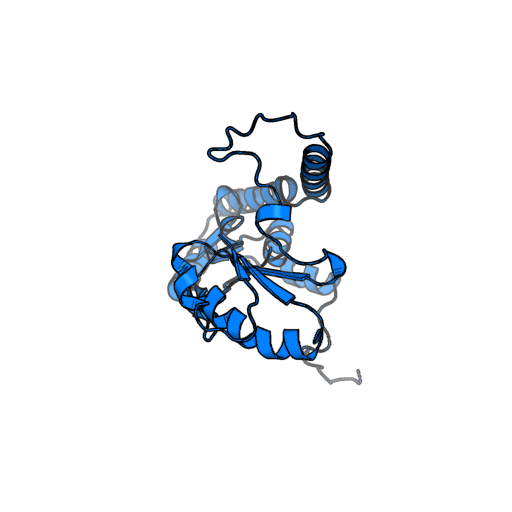3 ? -20.497 6.217 27.521 1.00 95.00 203 TYR A C 1
ATOM 1608 O O . TYR A 1 203 ? -20.361 5.420 26.592 1.00 95.00 203 TYR A O 1
ATOM 1616 N N . PHE A 1 204 ? -19.918 7.412 27.522 1.00 95.81 204 PHE A N 1
ATOM 1617 C CA . PHE A 1 204 ? -19.106 7.891 26.407 1.00 95.81 204 PHE A CA 1
ATOM 1618 C C . PHE A 1 204 ? -17.727 8.313 26.912 1.00 95.81 204 PHE A C 1
ATOM 1620 O O . PHE A 1 204 ? -17.620 9.295 27.636 1.00 95.81 204 PHE A O 1
ATOM 1627 N N . ALA A 1 205 ? -16.679 7.586 26.531 1.00 94.88 205 ALA A N 1
ATOM 1628 C CA . ALA A 1 205 ? -15.298 7.890 26.892 1.00 94.88 205 ALA A CA 1
ATOM 1629 C C . ALA A 1 205 ? -14.573 8.627 25.759 1.00 94.88 205 ALA A C 1
ATOM 1631 O O . ALA A 1 205 ? -14.552 8.155 24.617 1.00 94.88 205 ALA A O 1
ATOM 1632 N N . THR A 1 206 ? -13.971 9.769 26.083 1.00 95.38 206 THR A N 1
ATOM 1633 C CA . THR A 1 206 ? -13.181 10.602 25.166 1.00 95.38 206 THR A CA 1
ATOM 1634 C C . THR A 1 206 ? -12.144 11.407 25.947 1.00 95.38 206 THR A C 1
ATOM 1636 O O . THR A 1 206 ? -12.266 11.578 27.154 1.00 95.38 206 THR A O 1
ATOM 1639 N N . LYS A 1 207 ? -11.148 11.980 25.265 1.00 93.69 207 LYS A N 1
ATOM 1640 C CA . LYS A 1 207 ? -10.222 12.926 25.899 1.00 93.69 207 LYS A CA 1
ATOM 1641 C C . LYS A 1 207 ? -10.954 14.131 26.494 1.00 93.69 207 LYS A C 1
ATOM 1643 O O . LYS A 1 207 ? -11.903 14.647 25.898 1.00 93.69 207 LYS A O 1
ATOM 1648 N N . LYS A 1 208 ? -10.430 14.639 27.615 1.00 92.81 208 LYS A N 1
ATOM 1649 C CA . LYS A 1 208 ? -10.950 15.795 28.365 1.00 92.81 208 LYS A CA 1
ATOM 1650 C C . LYS A 1 208 ? -11.295 17.006 27.502 1.00 92.81 208 LYS A C 1
ATOM 1652 O O . LYS A 1 208 ? -12.333 17.631 27.690 1.00 92.81 208 LYS A O 1
ATOM 1657 N N . GLU A 1 209 ? -10.429 17.320 26.543 1.00 94.00 209 GLU A N 1
ATOM 1658 C CA . GLU A 1 209 ? -10.586 18.441 25.608 1.00 94.00 209 GLU A CA 1
ATOM 1659 C C . GLU A 1 209 ? -11.837 18.340 24.716 1.00 94.00 209 GLU A C 1
ATOM 1661 O O . GLU A 1 209 ? -12.315 19.360 24.224 1.00 94.00 209 GLU A O 1
ATOM 1666 N N . TYR A 1 210 ? -12.407 17.142 24.549 1.00 95.44 210 TYR A N 1
ATOM 1667 C CA . TYR A 1 210 ? -13.602 16.899 23.736 1.00 95.44 210 TYR A CA 1
ATOM 1668 C C . TYR A 1 210 ? -14.875 16.662 24.556 1.00 95.44 210 TYR A C 1
ATOM 1670 O O . TYR A 1 210 ? -15.953 16.594 23.968 1.00 95.44 210 TYR A O 1
ATOM 1678 N N . LEU A 1 211 ? -14.798 16.580 25.891 1.00 93.94 211 LEU A N 1
ATOM 1679 C CA . LEU A 1 211 ? -15.987 16.457 26.748 1.00 93.94 211 LEU A CA 1
ATOM 1680 C C . LEU A 1 211 ? -17.047 17.549 26.491 1.00 93.94 211 LEU A C 1
ATOM 1682 O O . LEU A 1 211 ? -18.225 17.190 26.446 1.00 93.94 211 LEU A O 1
ATOM 1686 N N . PRO A 1 212 ? -16.688 18.826 26.216 1.00 95.69 212 PRO A N 1
ATOM 1687 C CA . PRO A 1 212 ? -17.677 19.858 25.890 1.00 95.69 212 PRO A CA 1
ATOM 1688 C C . PRO A 1 212 ? -18.555 19.540 24.669 1.00 95.69 212 PRO A C 1
ATOM 1690 O O . PRO A 1 212 ? -19.670 20.039 24.568 1.00 95.69 212 PRO A O 1
ATOM 1693 N N . ILE A 1 213 ? -18.093 18.691 23.741 1.00 95.62 213 ILE A N 1
ATOM 1694 C CA . ILE A 1 213 ? -18.873 18.265 22.563 1.00 95.62 213 ILE A CA 1
ATOM 1695 C C . ILE A 1 213 ? -20.065 17.386 22.977 1.00 95.62 213 ILE A C 1
ATOM 1697 O O . ILE A 1 213 ? -21.084 17.335 22.287 1.00 95.62 213 ILE A O 1
ATOM 1701 N N . LEU A 1 214 ? -19.932 16.674 24.097 1.00 95.38 214 LEU A N 1
ATOM 1702 C CA . LEU A 1 214 ? -20.911 15.711 24.597 1.00 95.38 214 LEU A CA 1
ATOM 1703 C C . LEU A 1 214 ? -21.919 16.341 25.570 1.00 95.38 214 LEU A C 1
ATOM 1705 O O . LEU A 1 214 ? -22.935 15.713 25.886 1.00 95.38 214 LEU A O 1
ATOM 1709 N N . GLU A 1 215 ? -21.657 17.561 26.044 1.00 92.69 215 GLU A N 1
ATOM 1710 C CA . GLU A 1 215 ? -22.512 18.254 27.006 1.00 92.69 215 GLU A CA 1
ATOM 1711 C C . GLU A 1 215 ? -23.938 18.447 26.470 1.00 92.69 215 GLU A C 1
ATOM 1713 O O . GLU A 1 215 ? -24.172 18.835 25.326 1.00 92.69 215 GLU A O 1
ATOM 1718 N N . GLY A 1 216 ? -24.927 18.150 27.315 1.00 90.31 216 GLY A N 1
ATOM 1719 C CA . GLY A 1 216 ? -26.344 18.285 26.967 1.00 90.31 216 GLY A CA 1
ATOM 1720 C C . GLY A 1 216 ? -26.893 17.197 26.036 1.00 90.31 216 GLY A C 1
ATOM 1721 O O . GLY A 1 216 ? -28.074 17.244 25.677 1.00 90.31 216 GLY A O 1
ATOM 1722 N N . ASN A 1 217 ? -26.101 16.187 25.657 1.00 95.00 217 ASN A N 1
ATOM 1723 C CA . ASN A 1 217 ? -26.617 15.075 24.868 1.00 95.00 217 ASN A CA 1
ATOM 1724 C C . ASN A 1 217 ? -27.542 14.178 25.709 1.00 95.00 217 ASN A C 1
ATOM 1726 O O . ASN A 1 217 ? -27.092 13.402 26.546 1.00 95.00 217 ASN A O 1
ATOM 1730 N N . LYS A 1 218 ? -28.848 14.227 25.426 1.00 95.38 218 LYS A N 1
ATOM 1731 C CA . LYS A 1 218 ? -29.891 13.487 26.164 1.00 95.38 218 LYS A CA 1
ATOM 1732 C C . LYS A 1 218 ? -29.770 11.956 26.150 1.00 95.38 218 LYS A C 1
ATOM 1734 O O . LYS A 1 218 ? -30.516 11.293 26.862 1.00 95.38 218 LYS A O 1
ATOM 1739 N N . TYR A 1 219 ? -28.933 11.390 25.280 1.00 96.19 219 TYR A N 1
ATOM 1740 C CA . TYR A 1 219 ? -28.745 9.943 25.173 1.00 96.19 219 TYR A CA 1
ATOM 1741 C C . TYR A 1 219 ? -27.552 9.443 25.988 1.00 96.19 219 TYR A C 1
ATOM 1743 O O . TYR A 1 219 ? -27.465 8.241 26.232 1.00 96.19 219 TYR A O 1
ATOM 1751 N N . ILE A 1 220 ? -26.641 10.337 26.380 1.00 96.00 220 ILE A N 1
ATOM 1752 C CA . ILE A 1 220 ? -25.455 10.001 27.165 1.00 96.00 220 ILE A CA 1
ATOM 1753 C C . ILE A 1 220 ? -25.838 10.048 28.639 1.00 96.00 220 ILE A C 1
ATOM 1755 O O . ILE A 1 220 ? -26.290 11.072 29.142 1.00 96.00 220 ILE A O 1
ATOM 1759 N N . HIS A 1 221 ? -25.634 8.930 29.326 1.00 94.44 221 HIS A N 1
ATOM 1760 C CA . HIS A 1 221 ? -25.804 8.830 30.771 1.00 94.44 221 HIS A CA 1
ATOM 1761 C C . HIS A 1 221 ? -24.639 9.498 31.504 1.00 94.44 221 HIS A C 1
ATOM 1763 O O . HIS A 1 221 ? -24.845 10.297 32.413 1.00 94.44 221 HIS A O 1
ATOM 1769 N N . LYS A 1 222 ? -23.402 9.209 31.076 1.00 93.12 222 LYS A N 1
ATOM 1770 C CA . LYS A 1 222 ? -22.191 9.797 31.660 1.00 93.12 222 LYS A CA 1
ATOM 1771 C C . LYS A 1 222 ? -21.051 9.862 30.645 1.00 93.12 222 LYS A C 1
ATOM 1773 O O . LYS A 1 222 ? -20.784 8.883 29.946 1.00 93.12 222 LYS A O 1
ATOM 1778 N N . ALA A 1 223 ? -20.374 11.005 30.581 1.00 91.94 223 ALA A N 1
ATOM 1779 C CA . ALA A 1 223 ? -19.139 11.161 29.821 1.00 91.94 223 ALA A CA 1
ATOM 1780 C C . ALA A 1 223 ? -17.926 10.882 30.725 1.00 91.94 223 ALA A C 1
ATOM 1782 O O . ALA A 1 223 ? -17.922 11.282 31.891 1.00 91.94 223 ALA A O 1
ATOM 1783 N N . LEU A 1 224 ? -16.938 10.162 30.200 1.00 90.62 224 LEU A N 1
ATOM 1784 C CA . LEU A 1 224 ? -15.755 9.681 30.912 1.00 90.62 224 LEU A CA 1
ATOM 1785 C C . LEU A 1 224 ? -14.486 10.226 30.242 1.00 90.62 224 LEU A C 1
ATOM 1787 O O . LEU A 1 224 ? -14.445 10.332 29.014 1.00 90.62 224 LEU A O 1
ATOM 1791 N N . GLU A 1 225 ? -13.484 10.554 31.059 1.00 85.19 225 GLU A N 1
ATOM 1792 C CA . GLU A 1 225 ? -12.120 10.917 30.637 1.00 85.19 225 GLU A CA 1
ATOM 1793 C C . GLU A 1 225 ? -11.223 9.674 30.570 1.00 85.19 225 GLU A C 1
ATOM 1795 O O . GLU A 1 225 ? -11.332 8.827 31.489 1.00 85.19 225 GLU A O 1
#

Sequence (225 aa):
GKEKTFKTKNSAKGIGENQLNELYNCMDVYCHPFTSGGQELPIQEAKAAGLITLVTEYSCGTDSCYEHQGGIPLSWNEYREPQTQFVKASTCPYDIASKLQKVYHMDETDKYILINNGINHVKKNFSVDSIVRKLKKILFSLKKPKPKEEEKKEGGPVDFEDILDKNPEDRILIVMPESAGDVFMTTSLLPSIKKNYPDKDLYFATKKEYLPILEGNKYIHKALE

Foldseek 3Di:
DPPPDDDDDDPVDDDDPVVVLVVLVVDQAAEEEFWDDDLPVVLLVSLLSLHQYEYACDDNCVLAADQLQLHPYFYWDWDQDPPVRDTITDTDVVSVVVVVVCSVPDDPVSSNSSSVSNNVNCCCCPDPVNVVVVVVVVVVVVPPPPDPPPPPPPDDPDDVVVVDPDPPVQEDEAEDADDLVVLLVVLVCLVVVCVVRVRHAYEYEYDPVNVVSCPPSPSHPYYHD